Protein AF-A0A9P7GDA4-F1 (afdb_monomer)

Secondary structure (DSSP, 8-state):
---------EEEEEEETT-SSSS-EEEEESSHHHHHHHHHHHHHHHHTT-GGGTT-EEEETTEEEE-TTT--GGGGGT-TTTTGGGBTTEEEEEPPSTT------PPP--PPP-BTT-EEE-B-SS-TT-EEEEETTTTEEEEESS---EEEEEES-TTSPTT-B--TT--EEEEETTEE----TTS------

Mean predicted aligned error: 7.51 Å

Sequence (193 aa):
MSSNSNGGLFYAYAKNILDDVTYRYLITFATRDVADTWYRLVTDSVADGYVRYAAVQRVTPQFYTHNPGVGNIALTITDQKVALDLRGKVFFTLINDRDGRIQSIVPVLNYAEHSNGASFYIRSIPQPDTYWFYDTSRNVVFASRDRRTRFTINIADKNRAAGAVIIGSDDVYLTVNGTNIGVTNQQNFAIYF

Structure (mmCIF, N/CA/C/O backbone):
data_AF-A0A9P7GDA4-F1
#
_entry.id   AF-A0A9P7GDA4-F1
#
loop_
_atom_site.group_PDB
_atom_site.id
_atom_site.type_symbol
_atom_site.label_atom_id
_atom_site.label_alt_id
_atom_site.label_comp_id
_atom_site.label_asym_id
_atom_site.label_entity_id
_atom_site.label_seq_id
_atom_site.pdbx_PDB_ins_code
_atom_site.Cartn_x
_atom_site.Cartn_y
_atom_site.Cartn_z
_atom_site.occupancy
_atom_site.B_iso_or_equiv
_atom_site.auth_seq_id
_atom_site.auth_comp_id
_atom_site.auth_asym_id
_atom_site.auth_atom_id
_atom_site.pdbx_PDB_model_num
ATOM 1 N N . MET A 1 1 ? 6.061 -22.339 9.168 1.00 32.50 1 MET A N 1
ATOM 2 C CA . MET A 1 1 ? 4.587 -22.368 9.263 1.00 32.50 1 MET A CA 1
ATOM 3 C C . MET A 1 1 ? 4.066 -21.278 8.345 1.00 32.50 1 MET A C 1
ATOM 5 O O . MET A 1 1 ? 4.298 -20.117 8.646 1.00 32.50 1 MET A O 1
ATOM 9 N N . SER A 1 2 ? 3.499 -21.625 7.186 1.00 32.47 2 SER A N 1
ATOM 10 C CA . SER A 1 2 ? 2.885 -20.622 6.310 1.00 32.47 2 SER A CA 1
ATOM 11 C C . SER A 1 2 ? 1.560 -20.202 6.930 1.00 32.47 2 SER A C 1
ATOM 13 O O . SER A 1 2 ? 0.666 -21.034 7.093 1.00 32.47 2 SER A O 1
ATOM 15 N N . SER A 1 3 ? 1.433 -18.93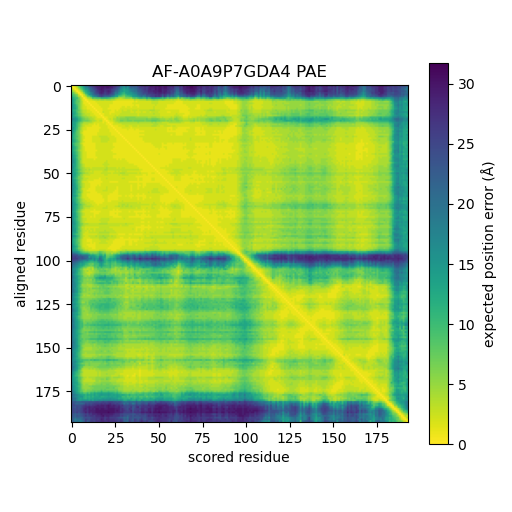3 7.302 1.00 39.44 3 SER A N 1
ATOM 16 C CA . SER A 1 3 ? 0.118 -18.341 7.497 1.00 39.44 3 SER A CA 1
ATOM 17 C C . SER A 1 3 ? -0.641 -18.493 6.178 1.00 39.44 3 SER A C 1
ATOM 19 O O . SER A 1 3 ? -0.194 -18.023 5.134 1.00 39.44 3 SER A O 1
ATOM 21 N N . ASN A 1 4 ? -1.757 -19.219 6.207 1.00 38.97 4 ASN A N 1
ATOM 22 C CA . ASN A 1 4 ? -2.725 -19.181 5.120 1.00 38.97 4 ASN A CA 1
ATOM 23 C C . ASN A 1 4 ? -3.306 -17.766 5.106 1.00 38.97 4 ASN A C 1
ATOM 25 O O . ASN A 1 4 ? -4.218 -17.465 5.874 1.00 38.97 4 ASN A O 1
ATOM 29 N N . SER A 1 5 ? -2.751 -16.882 4.280 1.00 49.41 5 SER A N 1
ATOM 30 C CA . SER A 1 5 ? -3.428 -15.641 3.934 1.00 49.41 5 SER A CA 1
ATOM 31 C C . SER A 1 5 ? -4.641 -16.016 3.087 1.00 49.41 5 SER A C 1
ATOM 33 O O . SER A 1 5 ? -4.522 -16.632 2.030 1.00 49.41 5 SER A O 1
ATOM 35 N N . ASN A 1 6 ? -5.835 -15.666 3.563 1.00 51.12 6 ASN A N 1
ATOM 36 C CA . ASN A 1 6 ? -7.098 -15.783 2.826 1.00 51.12 6 ASN A CA 1
ATOM 37 C C . ASN A 1 6 ? -7.170 -14.765 1.663 1.00 51.12 6 ASN A C 1
ATOM 39 O O . ASN A 1 6 ? -8.187 -14.103 1.460 1.00 51.12 6 ASN A O 1
ATOM 43 N N . GLY A 1 7 ? -6.083 -14.591 0.913 1.00 64.06 7 GLY A N 1
ATOM 44 C CA . GLY A 1 7 ? -5.990 -13.649 -0.191 1.00 64.06 7 GLY A CA 1
ATOM 45 C C . GLY A 1 7 ? -6.137 -14.366 -1.523 1.00 64.06 7 GLY A C 1
ATOM 46 O O . GLY A 1 7 ? -5.289 -15.173 -1.890 1.00 64.06 7 GLY A O 1
ATOM 47 N N . GLY A 1 8 ? -7.202 -14.059 -2.262 1.00 80.12 8 GLY A N 1
ATOM 48 C CA . GLY A 1 8 ? -7.238 -14.327 -3.698 1.00 80.12 8 GLY A CA 1
ATOM 49 C C . GLY A 1 8 ? -6.255 -13.423 -4.452 1.00 80.12 8 GLY A C 1
ATOM 50 O O . GLY A 1 8 ? -5.716 -12.467 -3.886 1.00 80.12 8 GLY A O 1
ATOM 51 N N . LEU A 1 9 ? -6.056 -13.710 -5.742 1.00 90.81 9 LEU A N 1
ATOM 52 C CA . LEU A 1 9 ? -5.233 -12.881 -6.625 1.00 90.81 9 LEU A CA 1
ATOM 53 C C . LEU A 1 9 ? -5.660 -11.412 -6.547 1.00 90.81 9 LEU A C 1
ATOM 55 O O . LEU A 1 9 ? -6.847 -11.090 -6.630 1.00 90.81 9 LEU A O 1
ATOM 59 N N . PHE A 1 10 ? -4.675 -10.526 -6.422 1.00 93.38 10 PHE A N 1
ATOM 60 C CA . PHE A 1 10 ? -4.893 -9.088 -6.426 1.00 93.38 10 PHE A CA 1
ATOM 61 C C . PHE A 1 10 ? -4.306 -8.492 -7.701 1.00 93.38 10 PHE A C 1
ATOM 63 O O . PHE A 1 10 ? -3.135 -8.698 -8.019 1.00 93.38 10 PHE A O 1
ATOM 70 N N . TYR A 1 11 ? -5.131 -7.751 -8.430 1.00 94.94 11 TYR A N 1
ATOM 71 C CA . TYR A 1 11 ? -4.744 -7.116 -9.682 1.00 94.94 11 TYR A CA 1
ATOM 72 C C . TYR A 1 11 ? -4.748 -5.602 -9.531 1.00 94.94 11 TYR A C 1
ATOM 74 O O . TYR A 1 11 ? -5.630 -5.032 -8.882 1.00 94.94 11 TYR A O 1
ATOM 82 N N . ALA A 1 12 ? -3.790 -4.960 -10.188 1.00 95.31 12 ALA A N 1
ATOM 83 C CA . ALA A 1 12 ? -3.705 -3.515 -10.295 1.00 95.31 12 ALA A CA 1
ATOM 84 C C . ALA A 1 12 ? -3.168 -3.106 -11.666 1.00 95.31 12 ALA A C 1
ATOM 86 O O . ALA A 1 12 ? -2.491 -3.889 -12.329 1.00 95.31 12 ALA A O 1
ATOM 87 N N . TYR A 1 13 ? -3.404 -1.862 -12.066 1.00 94.62 13 TYR A N 1
ATOM 88 C CA . TYR A 1 13 ? -2.755 -1.290 -13.242 1.00 94.62 13 TYR A CA 1
ATOM 89 C C . TYR A 1 13 ? -1.628 -0.346 -12.857 1.00 94.62 13 TYR A C 1
ATOM 91 O O . TYR A 1 13 ? -1.708 0.349 -11.846 1.00 94.62 13 TYR A O 1
ATOM 99 N N . ALA A 1 14 ? -0.622 -0.261 -13.720 1.00 95.50 14 ALA A N 1
ATOM 100 C CA . ALA A 1 14 ? 0.329 0.837 -13.734 1.00 95.50 14 ALA A CA 1
ATOM 101 C C . ALA A 1 14 ? 0.351 1.519 -15.098 1.00 95.50 14 ALA A C 1
ATOM 103 O O . ALA A 1 14 ? 0.297 0.860 -16.136 1.00 95.50 14 ALA A O 1
ATOM 104 N N . LYS A 1 15 ? 0.475 2.843 -15.085 1.00 94.19 15 LYS A N 1
ATOM 105 C CA . LYS A 1 15 ? 0.530 3.690 -16.279 1.00 94.19 15 LYS A CA 1
ATOM 106 C C . LYS A 1 15 ? 1.816 4.526 -16.290 1.00 94.19 15 LYS A C 1
ATOM 108 O O . LYS A 1 15 ? 2.267 4.972 -15.232 1.00 94.19 15 LYS A O 1
ATOM 113 N N . ASN A 1 16 ? 2.371 4.770 -17.477 1.00 94.94 16 ASN A N 1
ATOM 114 C CA . ASN A 1 16 ? 3.375 5.813 -17.669 1.00 94.94 16 ASN A CA 1
ATOM 115 C C . ASN A 1 16 ? 2.755 7.191 -17.375 1.00 94.94 16 ASN A C 1
ATOM 117 O O . ASN A 1 16 ? 1.697 7.530 -17.888 1.00 94.94 16 ASN A O 1
ATOM 121 N N . ILE A 1 17 ? 3.393 8.008 -16.545 1.00 95.88 17 ILE A N 1
ATOM 122 C CA . ILE A 1 17 ? 2.888 9.347 -16.222 1.00 95.88 17 ILE A CA 1
ATOM 123 C C . ILE A 1 17 ? 2.946 10.312 -17.416 1.00 95.88 17 ILE A C 1
ATOM 125 O O . ILE A 1 17 ? 2.207 11.291 -17.439 1.00 95.88 17 ILE A O 1
ATOM 129 N N . LEU A 1 18 ? 3.812 10.046 -18.397 1.00 94.81 18 LEU A N 1
ATOM 130 C CA . LEU A 1 18 ? 4.066 10.952 -19.518 1.00 94.81 18 LEU A CA 1
ATOM 131 C C . LEU A 1 18 ? 3.058 10.813 -20.667 1.00 94.81 18 LEU A C 1
ATOM 133 O O . LEU A 1 18 ? 2.912 11.752 -21.445 1.00 94.81 18 LEU A O 1
ATOM 137 N N . ASP A 1 19 ? 2.372 9.673 -20.789 1.00 89.75 19 ASP A N 1
ATOM 138 C CA . ASP A 1 19 ? 1.398 9.422 -21.854 1.00 89.75 19 ASP A CA 1
ATOM 139 C C . ASP A 1 19 ? 0.424 8.276 -21.502 1.00 89.75 19 ASP A C 1
ATOM 141 O O . ASP A 1 19 ? 0.518 7.648 -20.449 1.00 89.75 19 ASP A O 1
ATOM 145 N N . ASP A 1 20 ? -0.539 8.009 -22.388 1.00 83.50 20 ASP A N 1
ATOM 146 C CA . ASP A 1 20 ? -1.574 6.980 -22.196 1.00 83.50 20 ASP A CA 1
ATOM 147 C C . ASP A 1 20 ? -1.348 5.697 -23.015 1.00 83.50 20 ASP A C 1
ATOM 149 O O . ASP A 1 20 ? -2.218 4.821 -23.053 1.00 83.50 20 ASP A O 1
ATOM 153 N N . VAL A 1 21 ? -0.209 5.564 -23.699 1.00 84.38 21 VAL A N 1
ATOM 154 C CA . VAL A 1 21 ? 0.012 4.495 -24.685 1.00 84.38 21 VAL A CA 1
ATOM 155 C C . VAL A 1 21 ? 1.182 3.588 -24.333 1.00 84.38 21 VAL A C 1
ATOM 157 O O . VAL A 1 21 ? 1.032 2.376 -24.471 1.00 84.38 21 VAL A O 1
ATOM 160 N N . THR A 1 22 ? 2.274 4.120 -23.793 1.00 89.19 22 THR A N 1
ATOM 161 C CA . THR A 1 22 ? 3.514 3.383 -23.541 1.00 89.19 22 THR A CA 1
ATOM 162 C C . THR A 1 22 ? 3.614 2.856 -22.108 1.00 89.19 22 THR A C 1
ATOM 164 O O . THR A 1 22 ? 3.021 3.403 -21.178 1.00 89.19 22 THR A O 1
ATOM 167 N N . TYR A 1 23 ? 4.384 1.775 -21.922 1.00 91.62 23 TYR A N 1
ATOM 168 C CA . TYR A 1 23 ? 4.758 1.214 -20.612 1.00 91.62 23 TYR A CA 1
ATOM 169 C C . TYR A 1 23 ? 3.583 1.081 -19.629 1.00 91.62 23 TYR A C 1
ATOM 171 O O . TYR A 1 23 ? 3.672 1.451 -18.460 1.00 91.62 23 TYR A O 1
ATOM 179 N N . ARG A 1 24 ? 2.452 0.553 -20.100 1.00 92.06 24 ARG A N 1
ATOM 180 C CA . ARG A 1 24 ? 1.296 0.240 -19.253 1.00 92.06 24 ARG A CA 1
ATOM 181 C C . ARG A 1 24 ? 1.375 -1.209 -18.817 1.00 92.06 24 ARG A C 1
ATOM 183 O O . ARG A 1 24 ? 1.634 -2.081 -19.640 1.00 92.06 24 ARG A O 1
ATOM 190 N N . TYR A 1 25 ? 1.116 -1.479 -17.547 1.00 93.75 25 TYR A N 1
ATOM 191 C CA . TYR A 1 25 ? 1.195 -2.828 -17.006 1.00 93.75 25 TYR A CA 1
ATOM 192 C C . TYR A 1 25 ? -0.097 -3.227 -16.315 1.00 93.75 25 TYR A C 1
ATOM 194 O O . TYR A 1 25 ? -0.670 -2.445 -15.559 1.00 93.75 25 TYR A O 1
ATOM 202 N N . LEU A 1 26 ? -0.503 -4.477 -16.521 1.00 94.25 26 LEU A N 1
ATOM 203 C CA . LEU A 1 26 ? -1.299 -5.204 -15.544 1.00 94.25 26 LEU A CA 1
ATOM 204 C C . LEU A 1 26 ? -0.316 -5.841 -14.561 1.00 94.25 26 LEU A C 1
ATOM 206 O O . LEU A 1 26 ? 0.541 -6.633 -14.961 1.00 94.25 26 LEU A O 1
ATOM 210 N N . ILE A 1 27 ? -0.435 -5.494 -13.288 1.00 96.75 27 ILE A N 1
ATOM 211 C CA . ILE A 1 27 ? 0.340 -6.093 -12.208 1.00 96.75 27 ILE A CA 1
ATOM 212 C C . ILE A 1 27 ? -0.523 -7.158 -11.545 1.00 96.75 27 ILE A C 1
ATOM 214 O O . ILE A 1 27 ? -1.655 -6.886 -11.140 1.00 96.75 27 ILE A O 1
ATOM 218 N N . THR A 1 28 ? 0.016 -8.369 -11.444 1.00 96.19 28 THR A N 1
ATOM 219 C CA . THR A 1 28 ? -0.635 -9.485 -10.754 1.00 96.19 28 THR A CA 1
ATOM 220 C C . THR A 1 28 ? 0.160 -9.824 -9.506 1.00 96.19 28 THR A C 1
ATOM 222 O O . THR A 1 28 ? 1.345 -10.150 -9.593 1.00 96.19 28 THR A O 1
ATOM 225 N N . PHE A 1 29 ? -0.505 -9.760 -8.358 1.00 96.56 29 PHE A N 1
ATOM 226 C CA . PHE A 1 29 ? 0.042 -10.102 -7.054 1.00 96.56 29 PHE A CA 1
ATOM 227 C C . PHE A 1 29 ? -0.636 -11.366 -6.526 1.00 96.56 29 PHE A C 1
ATOM 229 O O . PHE A 1 29 ? -1.841 -11.558 -6.707 1.00 96.56 29 PHE A O 1
ATOM 236 N N . ALA A 1 30 ? 0.130 -12.211 -5.834 1.00 95.75 30 ALA A N 1
ATOM 237 C CA . ALA A 1 30 ? -0.394 -13.419 -5.201 1.00 95.75 30 ALA A CA 1
ATOM 238 C C . ALA A 1 30 ? -1.519 -13.104 -4.202 1.00 95.75 30 ALA A C 1
ATOM 240 O O . ALA A 1 30 ? -2.497 -13.840 -4.136 1.00 95.75 30 ALA A O 1
ATOM 241 N N . THR A 1 31 ? -1.391 -11.993 -3.471 1.00 93.25 31 THR A N 1
ATOM 242 C CA . THR A 1 31 ? -2.408 -11.452 -2.564 1.00 93.25 31 THR A CA 1
ATOM 243 C C . THR A 1 31 ? -2.312 -9.928 -2.517 1.00 93.25 31 THR A C 1
ATOM 245 O O . THR A 1 31 ? -1.335 -9.334 -2.987 1.00 93.25 31 THR A O 1
ATOM 248 N N . ARG A 1 32 ? -3.300 -9.284 -1.892 1.00 91.56 32 ARG A N 1
ATOM 249 C CA . ARG A 1 32 ? -3.239 -7.855 -1.570 1.00 91.56 32 ARG A CA 1
ATOM 250 C C . ARG A 1 32 ? -2.044 -7.511 -0.670 1.00 91.56 32 ARG A C 1
ATOM 252 O O . ARG A 1 32 ? -1.352 -6.539 -0.952 1.00 91.56 32 ARG A O 1
ATOM 259 N N . ASP A 1 33 ? -1.750 -8.329 0.339 1.00 91.94 33 ASP A N 1
ATOM 260 C CA . ASP A 1 33 ? -0.616 -8.100 1.252 1.00 91.94 33 ASP A CA 1
ATOM 261 C C . ASP A 1 33 ? 0.716 -8.051 0.506 1.00 91.94 33 ASP A C 1
ATOM 263 O O . ASP A 1 33 ? 1.603 -7.271 0.847 1.00 91.94 33 ASP A O 1
ATOM 267 N N . VAL A 1 34 ? 0.858 -8.862 -0.547 1.00 95.75 34 VAL A N 1
ATOM 268 C CA . VAL A 1 34 ? 2.036 -8.822 -1.415 1.00 95.75 34 VAL A CA 1
ATOM 269 C C . VAL A 1 34 ? 2.093 -7.505 -2.193 1.00 95.75 34 VAL A C 1
ATOM 271 O O . VAL A 1 34 ? 3.184 -6.969 -2.364 1.00 95.75 34 VAL A O 1
ATOM 274 N N . ALA A 1 35 ? 0.957 -6.951 -2.626 1.00 95.75 35 ALA A N 1
ATOM 275 C CA . ALA A 1 35 ? 0.910 -5.644 -3.285 1.00 95.75 35 ALA A CA 1
ATOM 276 C C . ALA A 1 35 ? 1.304 -4.497 -2.347 1.00 95.75 35 ALA A C 1
ATOM 278 O O . ALA A 1 35 ? 2.070 -3.614 -2.737 1.00 95.75 35 ALA A O 1
ATOM 279 N N . ASP A 1 36 ? 0.816 -4.529 -1.108 1.00 95.19 36 ASP A N 1
ATOM 280 C CA . ASP A 1 36 ? 1.151 -3.556 -0.067 1.00 95.19 36 ASP A CA 1
ATOM 281 C C . ASP A 1 36 ? 2.624 -3.664 0.350 1.00 95.19 36 ASP A C 1
ATOM 283 O O . ASP A 1 36 ? 3.329 -2.654 0.388 1.00 95.19 36 ASP A O 1
ATOM 287 N N . THR A 1 37 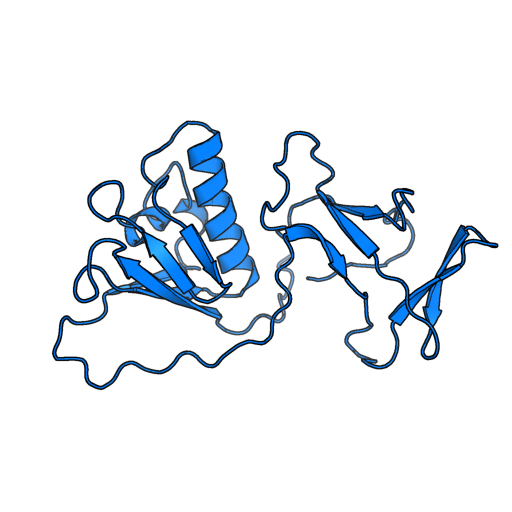? 3.130 -4.889 0.518 1.00 96.12 37 THR A N 1
ATOM 288 C CA . THR A 1 37 ? 4.552 -5.165 0.785 1.00 96.12 37 THR A CA 1
ATOM 289 C C . THR A 1 37 ? 5.445 -4.700 -0.359 1.00 96.12 37 THR A C 1
ATOM 291 O O . THR A 1 37 ? 6.451 -4.037 -0.125 1.00 96.12 37 THR A O 1
ATOM 294 N N . TRP A 1 38 ? 5.080 -5.000 -1.606 1.00 97.81 38 TRP A N 1
ATOM 295 C CA . TRP A 1 38 ? 5.832 -4.558 -2.777 1.00 97.81 38 TRP A CA 1
ATOM 296 C C . TRP A 1 38 ? 5.918 -3.034 -2.846 1.00 97.81 38 TRP A C 1
ATOM 298 O O . TRP A 1 38 ? 7.012 -2.493 -3.002 1.00 97.81 38 TRP A O 1
ATOM 308 N N . TYR A 1 39 ? 4.790 -2.335 -2.692 1.00 97.31 39 TYR A N 1
ATOM 309 C CA . T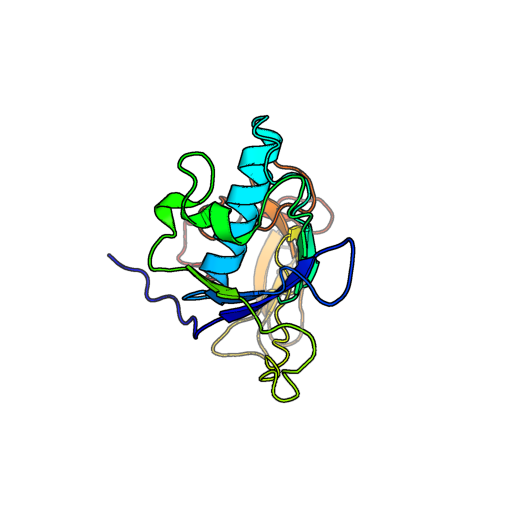YR A 1 39 ? 4.794 -0.876 -2.736 1.00 97.31 39 TYR A CA 1
ATOM 310 C C . TYR A 1 39 ? 5.615 -0.285 -1.588 1.00 97.31 39 TYR A C 1
ATOM 312 O O . TYR A 1 39 ? 6.383 0.650 -1.809 1.00 97.31 39 TYR A O 1
ATOM 320 N N . ARG A 1 40 ? 5.525 -0.880 -0.390 1.00 96.19 40 ARG A N 1
ATOM 321 C CA . ARG A 1 40 ? 6.334 -0.472 0.756 1.00 96.19 40 ARG A CA 1
ATOM 322 C C . ARG A 1 40 ? 7.831 -0.607 0.486 1.00 96.19 40 ARG A C 1
ATOM 324 O O . ARG A 1 40 ? 8.559 0.346 0.733 1.00 96.19 40 ARG A O 1
ATOM 331 N N . LEU A 1 41 ? 8.281 -1.732 -0.070 1.00 97.38 41 LEU A N 1
ATOM 332 C CA . LEU A 1 41 ? 9.687 -1.941 -0.439 1.00 97.38 41 LEU A CA 1
ATOM 333 C C . LEU A 1 41 ? 10.172 -0.924 -1.481 1.00 97.38 41 LEU A C 1
ATOM 335 O O . LEU A 1 41 ? 11.294 -0.428 -1.391 1.00 97.38 41 LEU A O 1
ATOM 339 N N . VAL A 1 42 ? 9.322 -0.570 -2.450 1.00 97.81 42 VAL A N 1
ATOM 340 C CA . VAL A 1 42 ? 9.630 0.492 -3.419 1.00 97.81 42 VAL A CA 1
ATOM 341 C C . VAL A 1 42 ? 9.840 1.826 -2.703 1.00 97.81 42 VAL A C 1
ATOM 343 O O . VAL A 1 42 ? 10.875 2.459 -2.907 1.00 97.81 42 VAL A O 1
ATOM 346 N N . THR A 1 43 ? 8.915 2.242 -1.836 1.00 96.69 43 THR A N 1
ATOM 347 C CA . THR A 1 43 ? 9.028 3.524 -1.124 1.00 96.69 43 THR A CA 1
ATOM 348 C C . THR A 1 43 ? 10.160 3.545 -0.098 1.00 96.69 43 THR A C 1
ATOM 350 O O . THR A 1 43 ? 10.839 4.562 0.019 1.00 96.69 43 THR A O 1
ATOM 353 N N . ASP A 1 44 ? 10.403 2.432 0.596 1.00 95.69 44 ASP A N 1
ATOM 354 C CA . ASP A 1 44 ? 11.497 2.303 1.562 1.00 95.69 44 ASP A CA 1
ATOM 355 C C . ASP A 1 44 ? 12.850 2.390 0.840 1.00 95.69 44 ASP A C 1
ATOM 357 O O . ASP A 1 44 ? 13.708 3.157 1.260 1.00 95.69 44 ASP A O 1
ATOM 361 N N . SER A 1 45 ? 13.006 1.746 -0.328 1.00 97.06 45 SER A N 1
ATOM 362 C CA . SER A 1 45 ? 14.241 1.872 -1.121 1.00 97.06 45 SER A CA 1
ATOM 363 C C . SER A 1 45 ? 14.550 3.325 -1.503 1.00 97.06 45 SER A C 1
ATOM 365 O O . SER A 1 45 ? 15.706 3.745 -1.486 1.00 97.06 45 SER A O 1
ATOM 367 N N . VAL A 1 46 ? 13.519 4.124 -1.802 1.00 96.81 46 VAL A N 1
ATOM 368 C CA . VAL A 1 46 ? 13.665 5.550 -2.117 1.00 96.81 46 VAL A CA 1
ATOM 369 C C . VAL A 1 46 ? 14.033 6.350 -0.870 1.00 96.81 46 VAL A C 1
ATOM 371 O O . VAL A 1 46 ? 14.912 7.207 -0.949 1.00 96.81 46 VAL A O 1
ATOM 374 N N . ALA A 1 47 ? 13.397 6.061 0.269 1.00 94.38 47 ALA A N 1
ATOM 375 C CA . ALA A 1 47 ? 13.719 6.685 1.551 1.00 94.38 47 ALA A CA 1
ATOM 376 C C . ALA A 1 47 ? 15.165 6.389 1.992 1.00 94.38 47 ALA A C 1
ATOM 378 O O . ALA A 1 47 ? 15.838 7.278 2.512 1.00 94.38 47 ALA A O 1
ATOM 379 N N . ASP A 1 48 ? 15.674 5.199 1.670 1.00 95.25 48 ASP A N 1
ATOM 380 C CA . ASP A 1 48 ? 17.062 4.775 1.895 1.00 95.25 48 ASP A CA 1
ATOM 381 C C . ASP A 1 48 ? 18.052 5.348 0.855 1.00 95.25 48 ASP A C 1
ATOM 383 O O . ASP A 1 48 ? 19.234 4.996 0.824 1.00 95.25 48 ASP A O 1
ATOM 387 N N . GLY A 1 49 ? 17.590 6.245 -0.023 1.00 96.56 49 GLY A N 1
ATOM 388 C CA . GLY A 1 49 ? 18.410 6.962 -1.001 1.00 96.56 49 GLY A CA 1
ATOM 389 C C . GLY A 1 49 ? 18.532 6.282 -2.367 1.00 96.56 49 GLY A C 1
ATOM 390 O O . GLY A 1 49 ? 19.157 6.838 -3.275 1.00 96.56 49 GLY A O 1
ATOM 391 N N . TYR A 1 50 ? 17.917 5.115 -2.579 1.00 97.62 50 TYR A N 1
ATOM 392 C CA . TYR A 1 50 ? 17.866 4.464 -3.889 1.00 97.62 50 TYR A CA 1
ATOM 393 C C . TYR A 1 50 ? 16.723 5.021 -4.752 1.00 97.62 50 TYR A C 1
ATOM 395 O O . TYR A 1 50 ? 15.683 4.407 -4.973 1.00 97.62 50 TYR A O 1
ATOM 403 N N . VAL A 1 51 ? 16.939 6.219 -5.299 1.00 96.62 51 VAL A N 1
ATOM 404 C CA . VAL A 1 51 ? 15.908 7.028 -5.980 1.00 96.62 51 VAL A CA 1
ATOM 405 C C . VAL A 1 51 ? 15.467 6.531 -7.366 1.00 96.62 51 VAL A C 1
ATOM 407 O O . VAL A 1 51 ? 14.655 7.186 -8.019 1.00 96.62 51 VAL A O 1
ATOM 410 N N . ARG A 1 52 ? 15.954 5.372 -7.836 1.00 97.25 52 ARG A N 1
ATOM 411 C CA . ARG A 1 52 ? 15.636 4.826 -9.174 1.00 97.25 52 ARG A CA 1
ATOM 412 C C . ARG A 1 52 ? 14.131 4.705 -9.420 1.00 97.25 52 ARG A C 1
ATOM 414 O O . ARG A 1 52 ? 13.674 4.915 -10.536 1.00 97.25 52 ARG A O 1
ATOM 421 N N . TYR A 1 53 ? 13.361 4.383 -8.385 1.00 98.00 53 TYR A N 1
ATOM 422 C CA . TYR A 1 53 ? 11.910 4.209 -8.478 1.00 98.00 53 TYR A CA 1
ATOM 423 C C . TYR A 1 53 ? 11.130 5.327 -7.777 1.00 98.00 53 TYR A C 1
ATOM 425 O O . TYR A 1 53 ? 9.946 5.164 -7.508 1.00 98.00 53 TYR A O 1
ATOM 433 N N . ALA A 1 54 ? 11.751 6.490 -7.536 1.00 97.19 54 ALA A N 1
ATOM 434 C CA . ALA A 1 54 ? 11.107 7.635 -6.880 1.00 97.19 54 ALA A CA 1
ATOM 435 C C . ALA A 1 54 ? 9.887 8.183 -7.642 1.00 97.19 54 ALA A C 1
ATOM 437 O O . ALA A 1 54 ? 9.031 8.841 -7.059 1.00 97.19 54 ALA A O 1
ATOM 438 N N . ALA A 1 55 ? 9.792 7.903 -8.944 1.00 97.56 55 ALA A N 1
ATOM 439 C CA . ALA A 1 55 ? 8.641 8.271 -9.761 1.00 97.56 55 ALA A CA 1
ATOM 440 C C . ALA A 1 55 ? 7.471 7.273 -9.675 1.00 97.56 55 ALA A C 1
ATOM 442 O O . ALA A 1 55 ? 6.439 7.520 -10.293 1.00 97.56 55 ALA A O 1
ATOM 443 N N . VAL A 1 56 ? 7.619 6.145 -8.969 1.00 98.12 56 VAL A N 1
ATOM 444 C CA . VAL A 1 56 ? 6.524 5.194 -8.748 1.00 98.12 56 VAL A CA 1
ATOM 445 C C . VAL A 1 56 ? 5.591 5.756 -7.681 1.00 98.12 56 VAL A C 1
ATOM 447 O O . VAL A 1 56 ? 6.007 5.989 -6.550 1.00 98.12 56 VAL A O 1
ATOM 450 N N . GLN A 1 57 ? 4.321 5.948 -8.029 1.00 96.88 57 GLN A N 1
ATOM 451 C CA . GLN A 1 57 ? 3.303 6.443 -7.106 1.00 96.88 57 GLN A CA 1
ATOM 452 C C . GLN A 1 57 ? 2.092 5.518 -7.102 1.00 96.88 57 GLN A C 1
ATOM 454 O O . GLN A 1 57 ? 1.629 5.066 -8.151 1.00 96.88 57 GLN A O 1
ATOM 459 N N . ARG A 1 58 ? 1.548 5.257 -5.915 1.00 95.44 58 ARG A N 1
ATOM 460 C CA . ARG A 1 58 ? 0.238 4.625 -5.750 1.00 95.44 58 ARG A CA 1
ATOM 461 C C . ARG A 1 58 ? -0.834 5.710 -5.746 1.00 95.44 58 ARG A C 1
ATOM 463 O O . ARG A 1 58 ? -0.834 6.574 -4.878 1.00 95.44 58 ARG A O 1
ATOM 470 N N . VAL A 1 59 ? -1.743 5.654 -6.716 1.00 93.75 59 VAL A N 1
ATOM 471 C CA . VAL A 1 59 ? -2.898 6.563 -6.811 1.00 93.75 59 VAL A CA 1
ATOM 472 C C . VAL A 1 59 ? -4.093 5.975 -6.062 1.00 93.75 59 VAL A C 1
ATOM 474 O O . VAL A 1 59 ? -4.806 6.684 -5.363 1.00 93.75 59 VAL A O 1
ATOM 477 N N . THR A 1 60 ? -4.307 4.666 -6.208 1.00 91.56 60 THR A N 1
ATOM 478 C CA . THR A 1 60 ? -5.263 3.863 -5.430 1.00 91.56 60 THR A CA 1
ATOM 479 C C . THR A 1 60 ? -4.658 2.473 -5.206 1.00 91.56 60 THR A C 1
ATOM 481 O O . THR A 1 60 ? -3.697 2.125 -5.899 1.00 91.56 60 THR A O 1
ATOM 484 N N . PRO A 1 61 ? -5.221 1.613 -4.336 1.00 91.31 61 PRO A N 1
ATOM 485 C CA . PRO A 1 61 ? -4.718 0.247 -4.169 1.00 91.31 61 PRO A CA 1
ATOM 486 C C . PRO A 1 61 ? -4.590 -0.548 -5.484 1.00 91.31 61 PRO A C 1
ATOM 488 O O . PRO A 1 61 ? -3.687 -1.374 -5.616 1.00 91.31 61 PRO A O 1
ATOM 491 N N .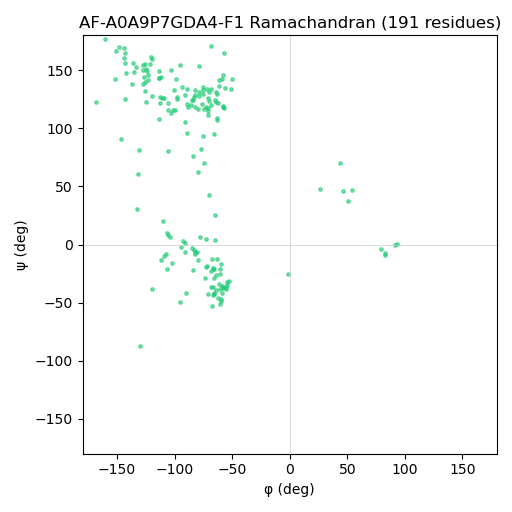 GLN A 1 62 ? -5.456 -0.276 -6.470 1.00 93.75 62 GLN A N 1
ATOM 492 C CA . GLN A 1 62 ? -5.474 -0.951 -7.775 1.00 93.75 62 GLN A CA 1
ATOM 493 C C . GLN A 1 62 ? -4.927 -0.087 -8.931 1.00 93.75 62 GLN A C 1
ATOM 495 O O . GLN A 1 62 ? -5.018 -0.499 -10.089 1.00 93.75 62 GLN A O 1
ATOM 500 N N . PHE A 1 63 ? -4.349 1.091 -8.658 1.00 94.00 63 PHE A N 1
ATOM 501 C CA . PHE A 1 63 ? -3.841 1.989 -9.700 1.00 94.00 63 PHE A CA 1
ATOM 502 C C . PHE A 1 63 ? -2.547 2.700 -9.295 1.00 94.00 63 PHE A C 1
ATOM 504 O O . PHE A 1 63 ? -2.496 3.406 -8.288 1.00 94.00 63 PHE A O 1
ATOM 511 N N . TYR A 1 64 ? -1.522 2.560 -10.131 1.00 96.94 64 TYR A N 1
ATOM 512 C CA . TYR A 1 64 ? -0.191 3.128 -9.947 1.00 96.94 64 TYR A CA 1
ATOM 513 C C . TYR A 1 64 ? 0.223 3.959 -11.163 1.00 96.94 64 TYR A C 1
ATOM 515 O O . TYR A 1 64 ? -0.203 3.718 -12.295 1.00 96.94 64 TYR A O 1
ATOM 523 N N . THR A 1 65 ? 1.128 4.901 -10.948 1.00 97.88 65 THR A N 1
ATOM 524 C CA . THR A 1 65 ? 1.836 5.614 -12.012 1.00 97.88 65 THR A CA 1
ATOM 525 C C . THR A 1 65 ? 3.337 5.421 -11.859 1.00 97.88 65 THR A C 1
ATOM 527 O O . THR A 1 65 ? 3.833 5.109 -10.776 1.00 97.88 65 THR A O 1
ATOM 530 N N . HIS A 1 66 ? 4.072 5.554 -12.959 1.00 98.06 66 HIS A N 1
ATOM 531 C CA . HIS A 1 66 ? 5.532 5.596 -12.938 1.00 98.06 66 HIS A CA 1
ATOM 532 C C . HIS A 1 66 ? 6.086 6.422 -14.099 1.00 98.06 66 HIS A C 1
ATOM 534 O O . HIS A 1 66 ? 5.376 6.703 -15.061 1.00 98.06 66 HIS A O 1
ATOM 540 N N . ASN A 1 67 ? 7.373 6.766 -14.038 1.00 97.50 67 ASN A N 1
ATOM 541 C CA . ASN A 1 67 ? 8.108 7.329 -15.169 1.00 97.50 67 ASN A CA 1
ATOM 542 C C . ASN A 1 67 ? 9.190 6.332 -15.626 1.00 97.50 67 ASN A C 1
ATOM 544 O O . ASN A 1 67 ? 10.193 6.180 -14.922 1.00 97.50 67 ASN A O 1
ATOM 548 N N . PRO A 1 68 ? 9.036 5.666 -16.787 1.00 95.44 68 PRO A N 1
ATOM 549 C CA . PRO A 1 68 ? 9.996 4.670 -17.262 1.00 95.44 68 PRO A CA 1
ATOM 550 C C . PRO A 1 68 ? 11.368 5.273 -17.600 1.00 95.44 68 PRO A C 1
ATOM 552 O O . PRO A 1 68 ? 12.357 4.545 -17.578 1.00 95.44 68 PRO A O 1
ATOM 555 N N . GLY A 1 69 ? 11.447 6.588 -17.849 1.00 95.50 69 GLY A N 1
ATOM 556 C CA . GLY A 1 69 ? 12.709 7.312 -18.030 1.00 95.50 69 GLY A CA 1
ATOM 557 C C . GLY A 1 69 ? 13.502 7.523 -16.735 1.00 95.50 69 GLY A C 1
ATOM 558 O O . GLY A 1 69 ? 14.704 7.752 -16.797 1.00 95.50 69 GLY A O 1
ATOM 559 N N . VAL A 1 70 ? 12.855 7.416 -15.568 1.00 95.38 70 VAL A N 1
ATOM 560 C CA . VAL A 1 70 ? 13.517 7.433 -14.248 1.00 95.38 70 VAL A CA 1
ATOM 561 C C . VAL A 1 70 ? 13.762 6.000 -13.772 1.00 95.38 70 VAL A C 1
ATOM 563 O O . VAL A 1 70 ? 14.879 5.629 -13.415 1.00 95.38 70 VAL A O 1
ATOM 566 N N . GLY A 1 71 ? 12.723 5.169 -13.840 1.00 95.69 71 GLY A N 1
ATOM 567 C CA . GLY A 1 71 ? 12.785 3.757 -13.500 1.00 95.69 71 GLY A CA 1
ATOM 568 C C . GLY A 1 71 ? 11.525 3.032 -13.942 1.00 95.69 71 GLY A C 1
ATOM 569 O O . GLY A 1 71 ? 10.410 3.372 -13.547 1.00 95.69 71 GLY A O 1
ATOM 570 N N . ASN A 1 72 ? 11.701 2.001 -14.765 1.00 96.75 72 ASN A N 1
ATOM 571 C CA . ASN A 1 72 ? 10.598 1.160 -15.206 1.00 96.75 72 ASN A CA 1
ATOM 572 C C . ASN A 1 72 ? 10.093 0.298 -14.038 1.00 96.75 72 ASN A C 1
ATOM 574 O O . ASN A 1 72 ? 10.829 -0.543 -13.519 1.00 96.75 72 ASN A O 1
ATOM 578 N N . ILE A 1 73 ? 8.830 0.494 -13.649 1.00 97.94 73 ILE A N 1
ATOM 579 C CA . ILE A 1 73 ? 8.197 -0.145 -12.486 1.00 97.94 73 ILE A CA 1
ATOM 580 C C . ILE A 1 73 ? 8.290 -1.677 -12.511 1.00 97.94 73 ILE A C 1
ATOM 582 O O . ILE A 1 73 ? 8.447 -2.302 -11.463 1.00 97.94 73 ILE A O 1
ATOM 586 N N . ALA A 1 74 ? 8.272 -2.284 -13.702 1.00 97.31 74 ALA A N 1
ATOM 587 C CA . ALA A 1 74 ? 8.354 -3.732 -13.860 1.00 97.31 74 ALA A CA 1
ATOM 588 C C . ALA A 1 74 ? 9.716 -4.308 -13.433 1.00 97.31 74 ALA A C 1
ATOM 590 O O . ALA A 1 74 ? 9.812 -5.490 -13.110 1.00 97.31 74 ALA A O 1
ATOM 591 N N . LEU A 1 75 ? 10.768 -3.482 -13.388 1.00 97.62 75 LEU A N 1
ATOM 592 C CA . LEU A 1 75 ? 12.109 -3.915 -12.988 1.00 97.62 75 LEU A CA 1
ATOM 593 C C . LEU A 1 75 ? 12.279 -4.028 -11.468 1.00 97.62 75 LEU A C 1
ATOM 595 O O . LEU A 1 75 ? 13.225 -4.679 -11.024 1.00 97.62 75 LEU A O 1
ATOM 599 N N . THR A 1 76 ? 11.353 -3.481 -10.672 1.00 97.88 76 THR A N 1
ATOM 600 C CA . THR A 1 76 ? 11.413 -3.506 -9.195 1.00 97.88 76 THR A CA 1
ATOM 601 C C . THR A 1 76 ? 11.547 -4.921 -8.620 1.00 97.88 76 THR A C 1
ATOM 603 O O . THR A 1 76 ? 12.293 -5.129 -7.668 1.00 97.88 76 THR A O 1
ATOM 606 N N . ILE A 1 77 ? 10.902 -5.917 -9.238 1.00 97.00 77 ILE A N 1
ATOM 607 C CA . ILE A 1 77 ? 10.938 -7.336 -8.818 1.00 97.00 77 ILE A CA 1
ATOM 608 C C . ILE A 1 77 ? 12.192 -8.096 -9.283 1.00 97.00 77 ILE A C 1
ATOM 610 O O . ILE A 1 77 ? 12.411 -9.263 -8.944 1.00 97.00 77 ILE A O 1
ATOM 614 N N . THR A 1 78 ? 13.021 -7.450 -10.100 1.00 96.19 78 THR A N 1
ATOM 615 C CA . THR A 1 78 ? 14.329 -7.970 -10.522 1.00 96.19 78 THR A CA 1
ATOM 616 C C . THR A 1 78 ? 15.494 -7.231 -9.877 1.00 96.19 78 THR A C 1
ATOM 618 O O . THR A 1 78 ? 16.631 -7.677 -10.001 1.00 96.19 78 THR A O 1
ATOM 621 N N . ASP A 1 79 ? 15.211 -6.139 -9.172 1.00 97.38 79 ASP A N 1
ATOM 622 C CA . ASP A 1 79 ? 16.200 -5.271 -8.554 1.00 97.38 79 ASP A CA 1
ATOM 623 C C . ASP A 1 79 ? 16.538 -5.744 -7.133 1.00 97.38 79 ASP A C 1
ATOM 625 O O . ASP A 1 79 ? 15.665 -5.821 -6.265 1.00 97.38 79 ASP A O 1
ATOM 629 N N . GLN A 1 80 ? 17.818 -6.048 -6.897 1.00 95.50 80 GLN A N 1
ATOM 630 C CA . GLN A 1 80 ? 18.334 -6.526 -5.609 1.00 95.50 80 GLN A CA 1
ATOM 631 C C . GLN A 1 80 ? 18.116 -5.534 -4.463 1.00 95.50 80 GLN A C 1
ATOM 633 O O . GLN A 1 80 ? 18.058 -5.955 -3.315 1.00 95.50 80 GLN A O 1
ATOM 638 N N . LYS A 1 81 ? 18.004 -4.234 -4.759 1.00 96.44 81 LYS A N 1
ATOM 639 C CA . LYS A 1 81 ? 17.844 -3.191 -3.737 1.00 96.44 81 LYS A CA 1
ATOM 640 C C . LYS A 1 81 ? 16.385 -2.874 -3.406 1.00 96.44 81 LYS A C 1
ATOM 642 O O . LYS A 1 81 ? 16.144 -1.948 -2.640 1.00 96.44 81 LYS A O 1
ATOM 647 N N . VAL A 1 82 ? 15.426 -3.569 -4.025 1.00 97.31 82 VAL A N 1
ATOM 648 C CA . VAL A 1 82 ? 14.004 -3.205 -3.930 1.00 97.31 82 VAL A CA 1
ATOM 649 C C . VAL A 1 82 ? 13.134 -4.393 -3.552 1.00 97.31 82 VAL A C 1
ATOM 651 O O . VAL A 1 82 ? 12.855 -4.587 -2.378 1.00 97.31 82 VAL A O 1
ATOM 654 N N . ALA A 1 83 ? 12.677 -5.187 -4.522 1.00 96.94 83 ALA A N 1
ATOM 655 C CA . ALA A 1 83 ? 11.643 -6.195 -4.288 1.00 96.94 83 ALA A CA 1
ATOM 656 C C . ALA A 1 83 ? 12.001 -7.561 -4.884 1.00 96.94 83 ALA A C 1
ATOM 658 O O . ALA A 1 83 ? 11.115 -8.325 -5.275 1.00 96.94 83 ALA A O 1
ATOM 659 N N . LEU A 1 84 ? 13.298 -7.881 -4.951 1.00 96.25 84 LEU A N 1
ATOM 660 C CA . LEU A 1 84 ? 13.776 -9.171 -5.449 1.00 96.25 84 LEU A CA 1
ATOM 661 C C . LEU A 1 84 ? 13.149 -10.359 -4.701 1.00 96.25 84 LEU A C 1
ATOM 663 O O . LEU A 1 84 ? 12.778 -11.348 -5.331 1.00 96.25 84 LEU A O 1
ATOM 667 N N . ASP A 1 85 ? 12.958 -10.233 -3.388 1.00 95.44 85 ASP A N 1
ATOM 668 C CA . ASP A 1 85 ? 12.390 -11.284 -2.530 1.00 95.44 85 ASP A CA 1
ATOM 669 C C . ASP A 1 85 ? 10.904 -11.572 -2.812 1.00 95.44 85 ASP A C 1
ATOM 671 O O . ASP A 1 85 ? 10.355 -12.582 -2.366 1.00 95.44 85 ASP A O 1
ATOM 675 N N . LEU A 1 86 ? 10.238 -10.707 -3.584 1.00 96.38 86 LEU A N 1
ATOM 676 C CA . LEU A 1 86 ? 8.862 -10.910 -4.042 1.00 96.38 86 LEU A CA 1
ATOM 677 C C . LEU A 1 86 ? 8.780 -11.594 -5.413 1.00 96.38 86 LEU A C 1
ATOM 679 O O . LEU A 1 86 ? 7.680 -11.810 -5.936 1.00 96.38 86 LEU A O 1
ATOM 683 N N . ARG A 1 87 ? 9.918 -11.982 -6.002 1.00 94.06 87 ARG A N 1
ATOM 684 C CA . ARG A 1 87 ? 9.947 -12.771 -7.236 1.00 94.06 87 ARG A CA 1
ATOM 685 C C . ARG A 1 87 ? 9.151 -14.069 -7.057 1.00 94.06 87 ARG A C 1
ATOM 687 O O . ARG A 1 87 ? 9.264 -14.760 -6.051 1.00 94.06 87 ARG A O 1
ATOM 694 N N . GLY A 1 88 ? 8.315 -14.387 -8.045 1.00 94.69 88 GLY A N 1
ATOM 695 C CA . GLY A 1 88 ? 7.393 -15.529 -7.990 1.00 94.69 88 GLY A CA 1
ATOM 696 C C . GLY A 1 88 ? 6.077 -15.250 -7.251 1.00 94.69 88 GLY A C 1
ATOM 697 O O . GLY A 1 88 ? 5.175 -16.078 -7.311 1.00 94.69 88 GLY A O 1
ATOM 698 N N . LYS A 1 89 ? 5.931 -14.084 -6.605 1.00 96.44 89 LYS A N 1
ATOM 699 C CA . LYS A 1 89 ? 4.674 -13.618 -5.986 1.00 96.44 89 LYS A CA 1
ATOM 700 C C . LYS A 1 89 ? 4.070 -12.405 -6.695 1.00 96.44 89 LYS A C 1
ATOM 702 O O . LYS A 1 89 ? 2.918 -12.066 -6.436 1.00 96.44 89 LYS A O 1
ATOM 707 N N . VAL A 1 90 ? 4.842 -11.759 -7.569 1.00 97.06 90 VAL A N 1
ATOM 708 C CA . VAL A 1 90 ? 4.434 -10.612 -8.386 1.00 97.06 90 VAL A CA 1
ATOM 709 C C . VAL A 1 90 ? 4.963 -10.790 -9.800 1.00 97.06 90 VAL A C 1
ATOM 711 O O . VAL A 1 90 ? 6.117 -11.185 -9.984 1.00 97.06 90 VAL A O 1
ATOM 714 N N . PHE A 1 91 ? 4.147 -10.467 -10.798 1.00 95.94 91 PHE A N 1
ATOM 715 C CA . PHE A 1 91 ? 4.617 -10.298 -12.169 1.00 95.94 91 PHE A CA 1
ATOM 716 C C . PHE A 1 91 ? 3.883 -9.160 -12.878 1.00 95.94 91 PHE A C 1
ATOM 718 O O . PHE A 1 91 ? 2.763 -8.783 -12.522 1.00 95.94 91 PHE A O 1
ATOM 725 N N . PHE A 1 92 ? 4.543 -8.618 -13.899 1.00 96.44 92 PHE A N 1
ATOM 726 C CA . PHE A 1 92 ? 4.057 -7.510 -14.709 1.00 96.44 92 PHE A CA 1
ATOM 727 C C . PH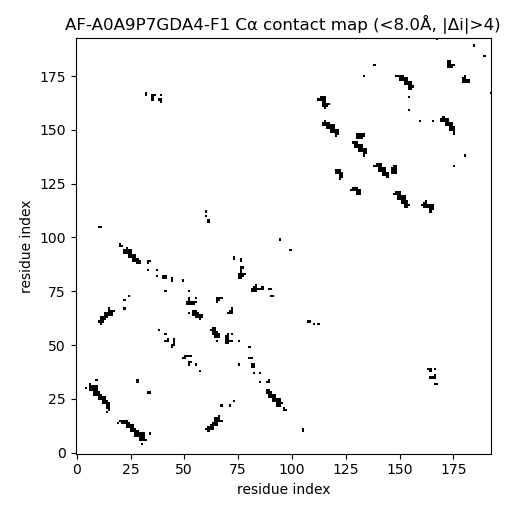E A 1 92 ? 3.774 -8.018 -16.117 1.00 96.44 92 PHE A C 1
ATOM 729 O O . PHE A 1 92 ? 4.642 -8.612 -16.753 1.00 96.44 92 PHE A O 1
ATOM 736 N N . THR A 1 93 ? 2.569 -7.763 -16.610 1.00 94.19 93 THR A N 1
ATOM 737 C CA . THR A 1 93 ? 2.209 -7.996 -18.009 1.00 94.19 93 THR A CA 1
ATOM 738 C C . THR A 1 93 ? 2.191 -6.653 -18.715 1.00 94.19 93 THR A C 1
ATOM 740 O O . THR A 1 93 ? 1.360 -5.807 -18.382 1.00 94.19 93 THR A O 1
ATOM 743 N N . LEU A 1 94 ? 3.116 -6.439 -19.655 1.00 92.19 94 LEU A N 1
ATOM 744 C CA . LEU A 1 94 ? 3.094 -5.255 -20.512 1.00 92.19 94 LEU A CA 1
ATOM 745 C C . LEU A 1 94 ? 1.831 -5.311 -21.375 1.00 92.19 94 LEU A C 1
ATOM 747 O O . LEU A 1 94 ? 1.591 -6.290 -22.080 1.00 92.19 94 LEU A O 1
ATOM 751 N N . ILE A 1 95 ? 1.004 -4.280 -21.276 1.00 89.06 95 ILE A N 1
ATOM 752 C CA . ILE A 1 95 ? -0.232 -4.173 -22.037 1.00 89.06 95 ILE A CA 1
ATOM 753 C C . ILE A 1 95 ? 0.111 -3.639 -23.425 1.00 89.06 95 ILE A C 1
ATOM 755 O O . ILE A 1 95 ? 0.830 -2.649 -23.539 1.00 89.06 95 ILE A O 1
ATOM 759 N N . ASN A 1 96 ? -0.440 -4.277 -24.461 1.00 81.19 96 ASN A N 1
ATOM 760 C CA . ASN A 1 96 ? -0.259 -3.864 -25.852 1.00 81.19 96 ASN A CA 1
ATOM 761 C C . ASN A 1 96 ? -0.547 -2.371 -26.045 1.00 81.19 96 ASN A C 1
ATOM 763 O O . ASN A 1 96 ? -1.519 -1.833 -25.492 1.00 81.19 96 ASN A O 1
ATOM 767 N N . ASP A 1 97 ? 0.250 -1.737 -26.902 1.00 75.19 97 ASP A N 1
ATOM 768 C CA . ASP A 1 97 ? -0.012 -0.398 -27.424 1.00 75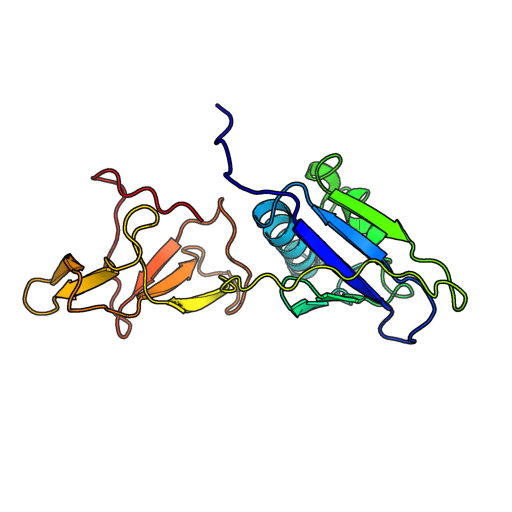.19 97 ASP A CA 1
ATOM 769 C C . ASP A 1 97 ? -1.386 -0.336 -28.123 1.00 75.19 97 ASP A C 1
ATOM 771 O O . ASP A 1 97 ? -2.000 -1.373 -28.364 1.00 75.19 97 ASP A O 1
ATOM 775 N N . ARG A 1 98 ? -1.865 0.897 -28.365 1.00 59.53 98 ARG A N 1
ATOM 776 C CA . ARG A 1 98 ? -3.120 1.424 -28.977 1.00 59.53 98 ARG A CA 1
ATOM 777 C C . ARG A 1 98 ? -4.222 0.481 -29.536 1.00 59.53 98 ARG A C 1
ATOM 779 O O . ARG A 1 98 ? -5.380 0.887 -29.531 1.00 59.53 98 ARG A O 1
ATOM 786 N N . ASP A 1 99 ? -3.933 -0.743 -29.959 1.00 60.56 99 ASP A N 1
ATOM 787 C CA . ASP A 1 99 ? -4.853 -1.702 -30.590 1.00 60.56 99 ASP A CA 1
ATOM 788 C C . ASP A 1 99 ? -5.502 -2.716 -29.624 1.00 60.56 99 ASP A C 1
ATOM 790 O O . ASP A 1 99 ? -6.362 -3.509 -30.016 1.00 60.56 99 ASP A O 1
ATOM 794 N N . GLY A 1 100 ? -5.165 -2.676 -28.332 1.00 55.91 100 GLY A N 1
ATOM 795 C CA . GLY A 1 100 ? -5.778 -3.518 -27.301 1.00 55.91 100 GLY A CA 1
ATOM 796 C C . GLY A 1 100 ? -7.199 -3.089 -26.917 1.00 55.91 100 GLY A C 1
ATOM 797 O O . GLY A 1 100 ? -7.415 -2.643 -25.795 1.00 55.91 100 GLY A O 1
ATOM 798 N N . ARG A 1 101 ? -8.193 -3.266 -27.799 1.00 53.94 101 ARG A N 1
ATOM 799 C CA . ARG A 1 101 ? -9.632 -3.040 -27.498 1.00 53.94 101 ARG A CA 1
ATOM 800 C C . ARG A 1 101 ? -10.215 -3.991 -26.436 1.00 53.94 101 ARG A C 1
ATOM 802 O O . ARG A 1 101 ? -11.411 -3.958 -26.170 1.00 53.94 101 ARG A O 1
ATOM 809 N N . ILE A 1 102 ? -9.383 -4.847 -25.849 1.00 63.25 102 ILE A N 1
ATOM 810 C CA . ILE A 1 102 ? -9.766 -5.927 -24.941 1.00 63.25 102 ILE A CA 1
ATOM 811 C C . ILE A 1 102 ? -8.862 -5.864 -23.703 1.00 63.25 102 ILE A C 1
ATOM 813 O O . ILE A 1 102 ? -8.077 -6.768 -23.432 1.00 63.25 102 ILE A O 1
ATOM 817 N N . GLN A 1 103 ? -8.907 -4.753 -22.967 1.00 66.69 103 GLN A N 1
ATOM 818 C CA . GLN A 1 103 ? -8.324 -4.737 -21.628 1.00 66.69 103 GLN A CA 1
ATOM 819 C C . GLN A 1 103 ? -9.321 -5.391 -20.678 1.00 66.69 103 GLN A C 1
ATOM 821 O O . GLN A 1 103 ? -10.438 -4.904 -20.513 1.00 66.69 103 GLN A O 1
ATOM 826 N N . SER A 1 104 ? -8.925 -6.518 -20.083 1.00 66.62 104 SER A N 1
ATOM 827 C CA . SER A 1 104 ? -9.704 -7.139 -19.011 1.00 66.62 104 SER A CA 1
ATOM 828 C C . SER A 1 104 ? -9.848 -6.120 -17.895 1.00 66.62 104 SER A C 1
ATOM 830 O O . SER A 1 104 ? -8.823 -5.670 -17.388 1.00 66.62 104 SER A O 1
ATOM 832 N N . ILE A 1 105 ? -11.081 -5.732 -17.566 1.00 76.62 105 ILE A N 1
ATOM 833 C CA . ILE A 1 105 ? -11.375 -4.775 -16.501 1.00 76.62 105 ILE A CA 1
ATOM 834 C C . ILE A 1 105 ? -11.082 -5.470 -15.177 1.00 76.62 105 ILE A C 1
ATOM 836 O O . ILE A 1 105 ? -11.752 -6.438 -14.814 1.00 76.62 105 ILE A O 1
ATOM 840 N N . VAL A 1 106 ? -10.084 -4.972 -14.452 1.00 81.94 106 VAL A N 1
ATOM 841 C CA . VAL A 1 106 ? -9.862 -5.392 -13.071 1.00 81.94 106 VAL A CA 1
ATOM 842 C C . VAL A 1 106 ? -11.102 -5.001 -12.258 1.00 81.94 106 VAL A C 1
ATOM 844 O O . VAL A 1 106 ? -11.457 -3.819 -12.243 1.00 81.94 106 VAL A O 1
ATOM 847 N N . PRO A 1 107 ? -11.789 -5.955 -11.602 1.00 84.81 107 PRO A N 1
ATOM 848 C CA . PRO A 1 107 ? -12.949 -5.626 -10.790 1.00 84.81 107 PRO A CA 1
ATOM 849 C C . PRO A 1 107 ? -12.530 -4.698 -9.650 1.00 84.81 107 PRO A C 1
ATOM 851 O O . PRO A 1 107 ? -11.463 -4.870 -9.053 1.00 84.81 107 PRO A O 1
ATOM 854 N N . VAL A 1 108 ? -13.388 -3.726 -9.345 1.00 83.81 108 VAL A N 1
ATOM 855 C CA . VAL A 1 108 ? -13.181 -2.822 -8.213 1.00 83.81 108 VAL A CA 1
ATOM 856 C C . VAL A 1 108 ? -13.246 -3.632 -6.928 1.00 83.81 108 VAL A C 1
ATOM 858 O O . VAL A 1 108 ? -14.243 -4.302 -6.650 1.00 83.81 108 VAL A O 1
ATOM 861 N N . LEU A 1 109 ? -12.189 -3.546 -6.130 1.00 82.00 109 LEU A N 1
ATOM 862 C CA . LEU A 1 109 ? -12.133 -4.156 -4.814 1.00 82.00 109 LEU A CA 1
ATOM 863 C C . LEU A 1 109 ? -12.265 -3.054 -3.759 1.00 82.00 109 LEU A C 1
ATOM 865 O O . LEU A 1 109 ? -11.409 -2.181 -3.637 1.00 82.00 109 LEU A O 1
ATOM 869 N N . ASN A 1 110 ? -13.356 -3.098 -2.987 1.00 76.56 110 ASN A N 1
ATOM 870 C CA . ASN A 1 110 ? -13.667 -2.121 -1.935 1.00 76.56 110 ASN A CA 1
ATOM 871 C C . ASN A 1 110 ? -12.870 -2.404 -0.657 1.00 76.56 110 ASN A C 1
ATOM 873 O O . ASN A 1 110 ? -13.418 -2.724 0.399 1.00 76.56 110 ASN A O 1
ATOM 877 N N . TYR A 1 111 ? -11.555 -2.318 -0.777 1.00 75.31 111 TYR A N 1
ATOM 878 C CA . TYR A 1 111 ? -10.633 -2.485 0.325 1.00 75.31 111 TYR A CA 1
ATOM 879 C C . TYR A 1 111 ? -10.364 -1.153 1.023 1.00 75.31 111 TYR A C 1
ATOM 881 O O . TYR A 1 111 ? -10.085 -0.146 0.376 1.00 75.31 111 TYR A O 1
ATOM 889 N N . ALA A 1 112 ? -10.404 -1.156 2.355 1.00 78.81 112 ALA A N 1
ATOM 890 C CA . ALA A 1 112 ? -9.915 -0.027 3.137 1.00 78.81 112 ALA A CA 1
ATOM 891 C C . ALA A 1 112 ? -8.387 0.023 3.029 1.00 78.81 112 ALA A C 1
ATOM 893 O O . ALA A 1 112 ? -7.726 -0.964 3.344 1.00 78.81 112 ALA A O 1
ATOM 894 N N . GLU A 1 113 ? -7.819 1.138 2.579 1.00 79.06 113 GLU A N 1
ATOM 895 C CA . GLU A 1 113 ? -6.367 1.316 2.553 1.00 79.06 113 GLU A CA 1
ATOM 896 C C . GLU A 1 113 ? -5.843 1.523 3.974 1.00 79.06 113 GLU A C 1
ATOM 898 O O . GLU A 1 113 ? -6.230 2.474 4.649 1.00 79.06 113 GLU A O 1
ATOM 903 N N . HIS A 1 114 ? -4.985 0.616 4.439 1.00 83.94 114 HIS A N 1
ATOM 904 C CA . HIS A 1 114 ? -4.403 0.676 5.775 1.00 83.94 114 HIS A CA 1
ATOM 905 C C . HIS A 1 114 ? -3.112 1.490 5.712 1.00 83.94 114 HIS A C 1
ATOM 907 O O . HIS A 1 114 ? -2.055 0.978 5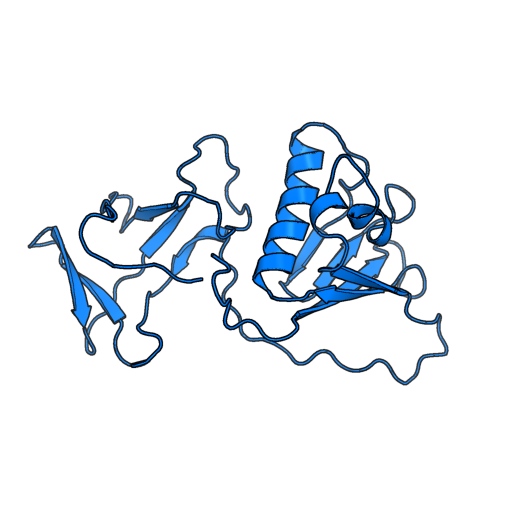.352 1.00 83.94 114 HIS A O 1
ATOM 913 N N . SER A 1 115 ? -3.202 2.777 6.028 1.00 89.88 115 SER A N 1
ATOM 914 C CA . SER A 1 115 ? -2.050 3.673 6.077 1.00 89.88 115 SER A CA 1
ATOM 915 C C . SER A 1 115 ? -1.776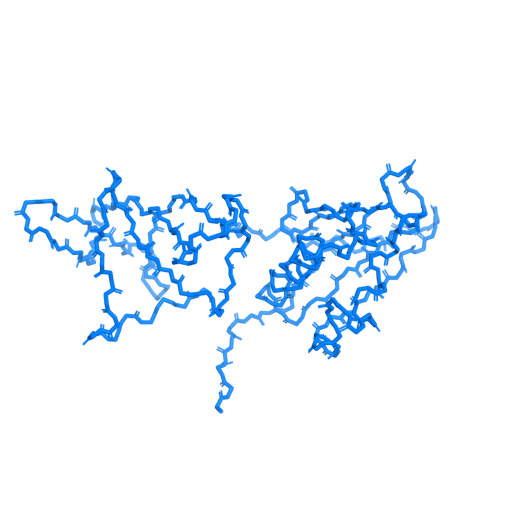 4.145 7.502 1.00 89.88 115 SER A C 1
ATOM 917 O O . SER A 1 115 ? -2.679 4.260 8.332 1.00 89.88 115 SER A O 1
ATOM 919 N N . ASN A 1 116 ? -0.501 4.392 7.795 1.00 86.88 116 ASN A N 1
ATOM 920 C CA . ASN A 1 116 ? -0.038 4.858 9.094 1.00 86.88 116 ASN A CA 1
ATOM 921 C C . ASN A 1 116 ? -0.738 6.174 9.474 1.00 86.88 116 ASN A C 1
ATOM 923 O O . ASN A 1 116 ? -0.589 7.177 8.770 1.00 86.88 116 ASN A O 1
ATOM 927 N N . GLY A 1 117 ? -1.499 6.161 10.570 1.00 87.81 117 GLY A N 1
ATOM 928 C CA . GLY A 1 117 ? -2.291 7.295 11.050 1.00 87.81 117 GLY A CA 1
ATOM 929 C C . GLY A 1 117 ? -3.745 7.327 10.562 1.00 87.81 117 GLY A C 1
ATOM 930 O O . GLY A 1 117 ? -4.487 8.238 10.932 1.00 87.81 117 GLY A O 1
ATOM 931 N N . ALA A 1 118 ? -4.191 6.351 9.766 1.00 89.50 118 ALA A N 1
ATOM 932 C CA . ALA A 1 118 ? -5.589 6.251 9.354 1.00 89.50 118 ALA A CA 1
ATOM 933 C C . ALA A 1 118 ? -6.480 5.649 10.457 1.00 89.50 118 ALA A C 1
ATOM 935 O O . ALA A 1 118 ? -6.025 4.901 11.325 1.00 89.50 118 ALA A O 1
ATOM 936 N N . SER A 1 119 ? -7.772 5.999 10.426 1.00 91.38 119 SER A N 1
ATOM 937 C CA . SER A 1 119 ? -8.738 5.674 11.480 1.00 91.38 119 SER A CA 1
ATOM 938 C C . SER A 1 119 ? -9.894 4.817 10.966 1.00 91.38 119 SER A C 1
ATOM 940 O O . SER A 1 119 ? -10.561 5.186 9.998 1.00 91.38 119 SER A O 1
ATOM 942 N N . PHE A 1 120 ? -10.163 3.692 11.635 1.00 91.44 120 PHE A N 1
ATOM 943 C CA . PHE A 1 120 ? -11.111 2.674 11.172 1.00 91.44 120 PHE A CA 1
ATOM 944 C C . PHE A 1 120 ? -12.025 2.167 12.283 1.00 91.44 120 PHE A C 1
ATOM 946 O O . PHE A 1 120 ? -11.677 2.181 13.462 1.00 91.44 120 PHE A O 1
ATOM 953 N N . TYR A 1 121 ? -13.188 1.648 11.891 1.00 92.75 121 TYR A N 1
ATOM 954 C CA . TYR A 1 121 ? -13.937 0.729 12.743 1.00 92.75 121 TYR A CA 1
ATOM 955 C C . TYR A 1 121 ? -13.372 -0.678 12.567 1.00 92.75 121 TYR A C 1
ATOM 957 O O . TYR A 1 121 ? -13.299 -1.175 11.443 1.00 92.75 121 TYR A O 1
ATOM 965 N N . ILE A 1 122 ? -13.013 -1.326 13.671 1.00 90.56 122 ILE A N 1
ATOM 966 C CA . ILE A 1 122 ? -12.557 -2.719 13.672 1.00 90.56 122 ILE A CA 1
ATOM 967 C C . ILE A 1 122 ? -13.782 -3.609 13.881 1.00 90.56 122 ILE A C 1
ATOM 969 O O . ILE A 1 122 ? -14.572 -3.364 14.795 1.00 90.56 122 ILE A O 1
ATOM 973 N N . ARG A 1 123 ? -13.967 -4.610 13.015 1.00 90.25 123 ARG A N 1
ATOM 974 C CA . ARG A 1 123 ? -15.122 -5.520 13.029 1.00 90.25 123 ARG A CA 1
ATOM 975 C C . ARG A 1 123 ? -14.692 -6.977 13.032 1.00 90.25 123 ARG A C 1
ATOM 977 O O . ARG A 1 123 ? -13.636 -7.312 12.503 1.00 90.25 123 ARG A O 1
ATOM 984 N N . SER A 1 124 ? -15.550 -7.839 13.557 1.00 87.06 124 SER A N 1
ATOM 985 C CA . SER A 1 124 ? -15.405 -9.285 13.426 1.00 87.06 124 SER A CA 1
ATOM 986 C C . SER A 1 124 ? -15.631 -9.717 11.973 1.00 87.06 124 SER A C 1
ATOM 988 O O . SER A 1 124 ? -16.586 -9.290 11.323 1.00 87.06 124 SER A O 1
ATOM 990 N N . ILE A 1 125 ? -14.749 -10.578 11.459 1.00 83.19 125 ILE A N 1
ATOM 991 C CA . ILE A 1 125 ? -14.897 -11.202 10.137 1.00 83.19 125 ILE A CA 1
ATOM 992 C C . ILE A 1 125 ? -16.090 -12.176 10.114 1.00 83.19 125 ILE A C 1
ATOM 994 O O . ILE A 1 125 ? -16.951 -12.012 9.249 1.00 83.19 125 ILE A O 1
ATOM 998 N N . PRO A 1 126 ? -16.210 -13.156 11.039 1.00 87.56 126 PRO A N 1
ATOM 999 C CA . PRO A 1 126 ? -17.331 -14.099 11.016 1.00 87.56 126 PRO A CA 1
ATOM 1000 C C . PRO A 1 126 ? -18.669 -13.475 11.437 1.00 87.56 126 PRO A C 1
ATOM 1002 O O . PRO A 1 126 ? -19.717 -14.045 11.147 1.00 87.56 126 PRO A O 1
ATOM 1005 N N . GLN A 1 127 ? -18.657 -12.326 12.124 1.00 91.19 127 GLN A N 1
ATOM 1006 C CA . GLN A 1 127 ? -19.865 -11.611 12.558 1.00 91.19 127 GLN A CA 1
ATOM 1007 C C . GLN A 1 127 ? -19.772 -10.123 12.181 1.00 91.19 127 GLN A C 1
ATOM 1009 O O . GLN A 1 127 ? -19.406 -9.298 13.019 1.00 91.19 127 GLN A O 1
ATOM 1014 N N . PRO A 1 128 ? -20.082 -9.759 10.920 1.00 89.81 128 PRO A N 1
ATOM 1015 C CA . PRO A 1 128 ? -19.886 -8.406 10.391 1.00 89.81 128 PRO A CA 1
ATOM 1016 C C . PRO A 1 128 ? -20.639 -7.275 11.104 1.00 89.81 128 PRO A C 1
ATOM 1018 O O . PRO A 1 128 ? -20.304 -6.111 10.891 1.00 89.81 128 PRO A O 1
ATOM 1021 N N . ASP A 1 129 ? -21.656 -7.607 11.900 1.00 94.06 129 ASP A N 1
ATOM 1022 C CA . ASP A 1 129 ? -22.447 -6.690 12.728 1.00 94.06 129 ASP A CA 1
ATOM 1023 C C . ASP A 1 129 ? -21.777 -6.363 14.074 1.00 94.06 129 ASP A C 1
ATOM 1025 O O . ASP A 1 129 ? -22.241 -5.491 14.804 1.00 94.06 129 ASP A O 1
ATOM 1029 N N . THR A 1 130 ? -20.686 -7.052 14.409 1.00 93.62 130 THR A N 1
ATOM 1030 C CA . THR A 1 130 ? -19.998 -6.943 15.692 1.00 93.62 130 THR A CA 1
ATOM 1031 C C . THR A 1 130 ? -18.691 -6.166 15.533 1.00 93.62 130 THR A C 1
ATOM 1033 O O . THR A 1 130 ? -17.800 -6.558 14.776 1.00 93.62 130 THR A O 1
ATOM 1036 N N . TYR A 1 131 ? -18.558 -5.071 16.278 1.00 95.00 131 TYR A N 1
ATOM 1037 C CA . TYR A 1 131 ? -17.451 -4.119 16.216 1.00 95.00 131 TYR A CA 1
ATOM 1038 C C . TYR A 1 131 ? -16.712 -4.007 17.544 1.00 95.00 131 TYR A C 1
ATOM 1040 O O . TYR A 1 131 ? -17.248 -4.320 18.605 1.00 95.00 131 TYR A O 1
ATOM 1048 N N . TRP A 1 132 ? -15.477 -3.518 17.496 1.00 94.44 132 TRP A N 1
ATOM 1049 C CA . TRP A 1 132 ? -14.774 -3.087 18.696 1.00 94.44 132 TRP A CA 1
ATOM 1050 C C . TRP A 1 132 ? -15.328 -1.745 19.175 1.00 94.44 132 TRP A C 1
ATOM 1052 O O . TRP A 1 132 ? -15.481 -0.785 18.410 1.00 94.44 132 TRP A O 1
ATOM 1062 N N . PHE A 1 133 ? -15.592 -1.676 20.472 1.00 93.62 133 PHE A N 1
ATOM 1063 C CA . PHE A 1 133 ? -15.965 -0.467 21.182 1.00 93.62 133 PHE A CA 1
ATOM 1064 C C . PHE A 1 133 ? -15.019 -0.272 22.364 1.00 93.62 133 PHE A C 1
ATOM 1066 O O . PHE A 1 133 ? -14.757 -1.200 23.126 1.00 93.62 133 PHE A O 1
ATOM 1073 N N . TYR A 1 134 ? -14.500 0.944 22.491 1.00 93.00 134 TYR A N 1
ATOM 1074 C CA . TYR A 1 134 ? -13.664 1.362 23.607 1.00 93.00 134 TYR A CA 1
ATOM 1075 C C . TYR A 1 134 ? -14.513 2.143 24.610 1.00 93.00 134 TYR A C 1
ATOM 1077 O O . TYR A 1 134 ? -15.028 3.217 24.291 1.00 93.00 134 TYR A O 1
ATOM 1085 N N . ASP A 1 135 ? -14.650 1.591 25.812 1.00 89.25 135 ASP A N 1
ATOM 1086 C CA . ASP A 1 135 ? -15.335 2.223 26.934 1.00 89.25 135 ASP A CA 1
ATOM 1087 C C . ASP A 1 135 ? -14.334 3.034 27.755 1.00 89.25 135 ASP A C 1
ATOM 1089 O O . ASP A 1 135 ? -13.535 2.487 28.518 1.00 89.25 135 ASP A O 1
ATOM 1093 N N . THR A 1 136 ? -14.402 4.355 27.605 1.00 88.31 136 THR A N 1
ATOM 1094 C CA . THR A 1 136 ? -13.521 5.307 28.291 1.00 88.31 136 THR A CA 1
ATOM 1095 C C . THR A 1 136 ? -13.691 5.295 29.808 1.00 88.31 136 THR A C 1
ATOM 1097 O O . THR A 1 136 ? -12.739 5.610 30.514 1.00 88.31 136 THR A O 1
ATOM 1100 N N . SER A 1 137 ? -14.866 4.917 30.327 1.00 87.94 137 SER A N 1
ATOM 1101 C CA . SER A 1 137 ? -15.120 4.881 31.775 1.00 87.94 137 SER A CA 1
ATOM 1102 C C . SER A 1 137 ? -14.412 3.714 32.462 1.00 87.94 137 SER A C 1
ATOM 1104 O O . SER A 1 137 ? -14.061 3.796 33.636 1.00 87.94 137 SER A O 1
ATOM 1106 N N . ARG A 1 138 ? -14.195 2.629 31.715 1.00 85.06 138 ARG A N 1
ATOM 1107 C CA . ARG A 1 138 ? -13.581 1.388 32.201 1.00 85.06 138 ARG A CA 1
ATOM 1108 C C . ARG A 1 138 ? -12.176 1.168 31.654 1.00 85.06 138 ARG A C 1
ATOM 1110 O O . ARG A 1 138 ? -11.494 0.269 32.128 1.00 85.06 138 ARG A O 1
ATOM 1117 N N . ASN A 1 139 ? -11.760 1.971 30.674 1.00 84.62 139 ASN A N 1
ATOM 1118 C CA . ASN A 1 139 ? -10.500 1.831 29.953 1.00 84.62 139 ASN A CA 1
ATOM 1119 C C . ASN A 1 139 ? -10.323 0.421 29.350 1.00 84.62 139 ASN A C 1
ATOM 1121 O O . ASN A 1 139 ? -9.282 -0.212 29.504 1.00 84.62 139 ASN A O 1
ATOM 1125 N N . VAL A 1 140 ? -11.367 -0.097 28.691 1.00 86.31 140 VAL A N 1
ATOM 1126 C CA . VAL A 1 140 ? -11.365 -1.440 28.081 1.00 86.31 140 VAL A CA 1
ATOM 1127 C C . VAL A 1 140 ? -11.962 -1.424 26.680 1.00 86.31 140 VAL A C 1
ATOM 1129 O O . VAL A 1 140 ? -12.881 -0.657 26.385 1.00 86.31 140 VAL A O 1
ATOM 1132 N N . VAL A 1 141 ? -11.458 -2.312 25.824 1.00 89.62 141 VAL A N 1
ATOM 1133 C CA . VAL A 1 141 ? -12.031 -2.603 24.506 1.00 89.62 141 VAL A CA 1
ATOM 1134 C C . VAL A 1 141 ? -12.836 -3.896 24.592 1.00 89.62 141 VAL A C 1
ATOM 1136 O O . VAL A 1 141 ? -12.351 -4.893 25.122 1.00 89.62 141 VAL A O 1
ATOM 1139 N N . PHE A 1 142 ? -14.056 -3.900 24.061 1.00 89.19 142 PHE A N 1
ATOM 1140 C CA . PHE A 1 142 ? -14.872 -5.108 23.943 1.00 89.19 142 PHE A CA 1
ATOM 1141 C C . PHE A 1 142 ? -15.681 -5.132 22.643 1.00 89.19 142 PHE A C 1
ATOM 1143 O O . PHE A 1 142 ? -15.828 -4.122 21.954 1.00 89.19 142 PHE A O 1
ATOM 1150 N N . ALA A 1 143 ? -16.203 -6.310 22.306 1.00 92.62 143 ALA A N 1
ATOM 1151 C CA . ALA A 1 143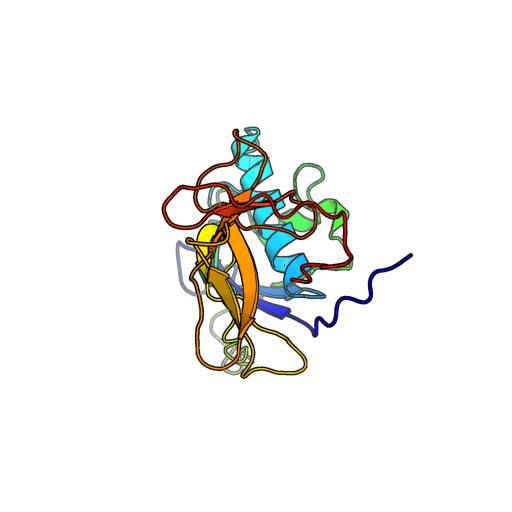 ? -17.063 -6.517 21.148 1.00 92.62 143 ALA A CA 1
ATOM 1152 C C . ALA A 1 143 ? -18.506 -6.052 21.429 1.00 92.62 143 ALA A C 1
ATOM 1154 O O . ALA A 1 143 ? -19.095 -6.422 22.443 1.00 92.62 143 ALA A O 1
ATOM 1155 N N . SER A 1 144 ? -19.091 -5.268 20.527 1.00 92.50 144 SER A N 1
ATOM 1156 C CA . SER A 1 144 ? -20.440 -4.701 20.640 1.00 92.50 144 SER A CA 1
ATOM 1157 C C . SER A 1 144 ? -21.133 -4.691 19.274 1.00 92.50 144 SER A C 1
ATOM 1159 O O . SER A 1 144 ? -20.479 -4.565 18.241 1.00 92.50 144 SER A O 1
ATOM 1161 N N . ARG A 1 145 ? -22.461 -4.854 19.258 1.00 95.31 145 ARG A N 1
ATOM 1162 C CA . ARG A 1 145 ? -23.293 -4.787 18.035 1.00 95.31 145 ARG A CA 1
ATOM 1163 C C . ARG A 1 145 ? -24.037 -3.460 17.882 1.00 95.31 145 ARG A C 1
ATOM 1165 O O . ARG A 1 145 ? -24.532 -3.127 16.814 1.00 95.31 145 ARG A O 1
ATOM 1172 N N . ASP A 1 146 ? -24.117 -2.710 18.969 1.00 96.38 146 ASP A N 1
ATOM 1173 C CA . ASP A 1 146 ? -24.861 -1.465 19.134 1.00 96.38 146 ASP A CA 1
ATOM 1174 C C . ASP A 1 146 ? -23.946 -0.231 19.181 1.00 96.38 146 ASP A C 1
ATOM 1176 O O . ASP A 1 146 ? -24.382 0.888 18.910 1.00 96.38 146 ASP A O 1
ATOM 1180 N N . ARG A 1 147 ? -22.660 -0.419 19.499 1.00 95.75 147 ARG A N 1
ATOM 1181 C CA . ARG A 1 147 ? -21.662 0.643 19.636 1.00 95.75 147 ARG A CA 1
ATOM 1182 C C . ARG A 1 147 ? -20.376 0.279 18.905 1.00 95.75 147 ARG A C 1
ATOM 1184 O O . ARG A 1 147 ? -20.036 -0.885 18.720 1.00 95.75 147 ARG A O 1
ATOM 1191 N N . ARG A 1 148 ? -19.647 1.311 18.482 1.00 95.12 148 ARG A N 1
ATOM 1192 C CA . ARG A 1 148 ? -18.378 1.181 17.758 1.00 95.12 148 ARG A CA 1
ATOM 1193 C C . ARG A 1 148 ? -17.490 2.388 18.005 1.00 95.12 148 ARG A C 1
ATOM 1195 O O . ARG A 1 148 ? -17.980 3.517 18.027 1.00 95.12 148 ARG A O 1
ATOM 1202 N N . THR A 1 149 ? -16.190 2.154 18.121 1.00 94.75 149 THR A N 1
ATOM 1203 C CA . THR A 1 149 ? -15.187 3.218 18.245 1.00 94.75 149 THR A CA 1
ATOM 1204 C C . THR A 1 149 ? -14.299 3.233 17.009 1.00 94.75 149 THR A C 1
ATOM 1206 O O . THR A 1 149 ? -14.008 2.184 16.437 1.00 94.75 149 THR A O 1
ATOM 1209 N N . ARG A 1 150 ? -13.896 4.428 16.562 1.00 94.06 150 ARG A N 1
ATOM 1210 C CA . ARG A 1 150 ? -12.846 4.550 15.550 1.00 94.06 150 ARG A CA 1
ATOM 1211 C C . ARG A 1 150 ? -11.482 4.462 16.222 1.00 94.06 150 ARG A C 1
ATOM 1213 O O . ARG A 1 150 ? -11.221 5.194 17.173 1.00 94.06 150 ARG A O 1
ATOM 1220 N N . PHE A 1 151 ? -10.638 3.589 15.701 1.00 92.81 151 PHE A N 1
ATOM 1221 C CA . PHE A 1 151 ? -9.281 3.354 16.165 1.00 92.81 151 PHE A CA 1
ATOM 1222 C C . PHE A 1 151 ? -8.321 3.894 15.121 1.00 92.81 151 PHE A C 1
ATOM 1224 O O . PHE A 1 151 ? -8.418 3.523 13.951 1.00 92.81 151 PHE A O 1
ATOM 1231 N N . THR A 1 152 ? -7.402 4.757 15.533 1.00 92.31 152 THR A N 1
ATOM 1232 C CA . THR A 1 152 ? -6.290 5.160 14.677 1.00 92.31 152 THR A CA 1
ATOM 1233 C C . THR A 1 152 ? -5.182 4.126 14.799 1.00 92.31 152 THR A C 1
ATOM 1235 O O . THR A 1 152 ? -4.734 3.832 15.907 1.00 92.31 152 THR A O 1
ATOM 1238 N N . ILE A 1 153 ? -4.759 3.569 13.667 1.00 89.88 153 ILE A N 1
ATOM 1239 C CA . ILE A 1 153 ? -3.702 2.558 13.604 1.00 89.88 153 ILE A CA 1
ATOM 1240 C C . ILE A 1 153 ? -2.400 3.261 13.242 1.00 89.88 153 ILE A C 1
ATOM 1242 O O . ILE A 1 153 ? -2.333 3.961 12.232 1.00 89.88 153 ILE A O 1
ATOM 1246 N N . ASN A 1 154 ? -1.372 3.076 14.063 1.00 90.00 154 ASN A N 1
ATOM 1247 C CA . ASN A 1 154 ? -0.051 3.635 13.817 1.00 90.00 154 ASN A CA 1
ATOM 1248 C C . ASN A 1 154 ? 1.006 2.539 13.865 1.00 90.00 154 ASN A C 1
ATOM 1250 O O . ASN A 1 154 ? 0.923 1.632 14.691 1.00 90.00 154 ASN A O 1
ATOM 1254 N N . ILE A 1 155 ? 2.018 2.666 13.019 1.00 91.00 155 ILE A N 1
ATOM 1255 C CA . ILE A 1 155 ? 3.217 1.833 13.051 1.00 91.00 155 ILE A CA 1
ATOM 1256 C C . ILE A 1 155 ? 4.043 2.246 14.271 1.00 91.00 155 ILE A C 1
ATOM 1258 O O . ILE A 1 155 ? 4.229 3.436 14.534 1.00 91.00 155 ILE A O 1
ATOM 1262 N N . ALA A 1 156 ? 4.513 1.266 15.040 1.00 90.38 156 ALA A N 1
ATOM 1263 C CA . ALA A 1 156 ? 5.276 1.485 16.268 1.00 90.38 156 ALA A CA 1
ATOM 1264 C C . ALA A 1 156 ? 6.646 2.138 16.012 1.00 90.38 156 ALA A C 1
ATOM 1266 O O . ALA A 1 156 ? 7.149 2.881 16.858 1.00 90.38 156 ALA A O 1
ATOM 1267 N N . ASP A 1 157 ? 7.227 1.894 14.836 1.00 87.56 157 ASP A N 1
ATOM 1268 C CA . ASP A 1 157 ? 8.427 2.568 14.345 1.00 87.56 157 ASP A CA 1
ATOM 1269 C C . ASP A 1 157 ? 8.177 4.075 14.160 1.00 87.56 157 ASP A C 1
ATOM 1271 O O . ASP A 1 157 ? 7.515 4.520 13.221 1.00 87.56 157 ASP A O 1
ATOM 1275 N N . LYS A 1 158 ? 8.756 4.872 15.064 1.00 84.69 158 LYS A N 1
ATOM 1276 C CA . LYS A 1 158 ? 8.617 6.336 15.097 1.00 84.69 158 LYS A CA 1
ATOM 1277 C C . LYS A 1 158 ? 9.261 7.040 13.908 1.00 84.69 158 LYS A C 1
ATOM 1279 O O . LYS A 1 158 ? 8.920 8.190 13.645 1.00 84.69 158 LYS A O 1
ATOM 1284 N N . ASN A 1 159 ? 10.187 6.382 13.214 1.00 87.50 159 ASN A N 1
ATOM 1285 C CA . ASN A 1 159 ? 10.821 6.952 12.031 1.00 87.50 159 ASN A CA 1
ATOM 1286 C C . ASN A 1 159 ? 9.948 6.770 10.789 1.00 87.50 159 ASN A C 1
ATOM 1288 O O . ASN A 1 159 ? 10.272 7.300 9.725 1.00 87.50 159 ASN A O 1
ATOM 1292 N N . ARG A 1 160 ? 8.834 6.034 10.901 1.00 90.19 160 ARG A N 1
ATOM 1293 C CA . ARG A 1 160 ? 7.976 5.782 9.760 1.00 90.19 160 ARG A CA 1
ATOM 1294 C C . ARG A 1 160 ? 7.086 6.969 9.439 1.00 90.19 160 ARG A C 1
ATOM 1296 O O . ARG A 1 160 ? 6.355 7.476 10.287 1.00 90.19 160 ARG A O 1
ATOM 1303 N N . ALA A 1 161 ? 7.122 7.378 8.174 1.00 88.50 161 ALA A N 1
ATOM 1304 C CA . ALA A 1 161 ? 6.324 8.489 7.682 1.00 88.50 161 ALA A CA 1
ATOM 1305 C C . ALA A 1 161 ? 4.819 8.253 7.897 1.00 88.50 161 ALA A C 1
ATOM 1307 O O . ALA A 1 161 ? 4.308 7.130 7.790 1.00 88.50 161 ALA A O 1
ATOM 1308 N N . ALA A 1 162 ? 4.094 9.338 8.169 1.00 87.00 162 ALA A N 1
ATOM 1309 C CA . ALA A 1 162 ? 2.639 9.331 8.106 1.00 87.00 162 ALA A CA 1
ATOM 1310 C C . ALA A 1 162 ? 2.185 8.948 6.688 1.00 87.00 162 ALA A C 1
ATOM 1312 O O . ALA A 1 162 ? 2.820 9.322 5.702 1.00 87.00 162 ALA A O 1
ATOM 1313 N N . GLY A 1 163 ? 1.101 8.180 6.582 1.00 87.75 163 GLY A N 1
ATOM 1314 C CA . GLY A 1 163 ? 0.596 7.696 5.296 1.00 87.75 163 GLY A CA 1
ATOM 1315 C C . GLY A 1 163 ? 1.338 6.485 4.717 1.00 87.75 163 GLY A C 1
ATOM 1316 O O . GLY A 1 163 ? 0.898 5.951 3.702 1.00 87.75 163 GLY A O 1
ATOM 1317 N N . ALA A 1 164 ? 2.411 6.000 5.352 1.00 92.75 164 ALA A N 1
ATOM 1318 C CA . ALA A 1 164 ? 3.086 4.781 4.914 1.00 92.75 164 ALA A CA 1
ATOM 1319 C C . ALA A 1 164 ? 2.136 3.565 4.975 1.00 92.75 164 ALA A C 1
ATOM 1321 O O . ALA A 1 164 ? 1.393 3.398 5.943 1.00 92.75 164 ALA A O 1
ATOM 1322 N N . VAL A 1 165 ? 2.147 2.725 3.937 1.00 92.94 165 VAL A N 1
ATOM 1323 C CA . VAL A 1 165 ? 1.221 1.584 3.779 1.00 92.94 165 VAL A CA 1
ATOM 1324 C C . VAL A 1 165 ? 1.547 0.484 4.772 1.00 92.94 165 VAL A C 1
ATOM 1326 O O . VAL A 1 165 ? 2.600 -0.130 4.635 1.00 92.94 165 VAL A O 1
ATOM 1329 N N . ILE A 1 166 ? 0.687 0.234 5.756 1.00 91.25 166 ILE A N 1
ATOM 1330 C CA . ILE A 1 166 ? 0.910 -0.765 6.812 1.00 91.25 166 ILE A CA 1
ATOM 1331 C C . ILE A 1 166 ? 0.971 -2.166 6.192 1.00 91.25 166 ILE A C 1
ATOM 1333 O O . ILE A 1 166 ? 0.103 -2.526 5.398 1.00 91.25 166 ILE A O 1
ATOM 1337 N N . ILE A 1 167 ? 1.988 -2.947 6.557 1.00 91.44 167 ILE A N 1
ATOM 1338 C CA . ILE A 1 167 ? 2.187 -4.325 6.085 1.00 91.44 167 ILE A CA 1
ATOM 1339 C C . ILE A 1 167 ? 2.197 -5.309 7.256 1.00 91.44 167 ILE A C 1
ATOM 1341 O O . ILE A 1 167 ? 2.409 -4.925 8.400 1.00 91.44 167 ILE A O 1
ATOM 1345 N N . GLY A 1 168 ? 1.989 -6.600 6.983 1.00 85.81 168 GLY A N 1
ATOM 1346 C CA . GLY A 1 168 ? 1.811 -7.615 8.032 1.00 85.81 168 GLY A CA 1
ATOM 1347 C C . GLY A 1 168 ? 3.016 -7.846 8.957 1.00 85.81 168 GLY A C 1
ATOM 1348 O O . GLY A 1 168 ? 2.866 -8.505 9.980 1.00 85.81 168 GLY A O 1
ATOM 1349 N N . SER A 1 169 ? 4.199 -7.333 8.612 1.00 86.75 169 SER A N 1
ATOM 1350 C CA . SER A 1 169 ? 5.388 -7.365 9.471 1.00 86.75 169 SER A CA 1
ATOM 1351 C C . SER A 1 169 ? 5.528 -6.143 10.382 1.00 86.75 169 SER A C 1
ATOM 1353 O O . SER A 1 169 ? 6.456 -6.111 11.186 1.00 86.75 169 SER A O 1
ATOM 1355 N N . ASP A 1 170 ? 4.675 -5.126 10.232 1.00 89.38 170 ASP A N 1
ATOM 1356 C CA . ASP A 1 170 ? 4.718 -3.929 11.066 1.00 89.38 170 ASP A CA 1
ATOM 1357 C C . ASP A 1 170 ? 4.142 -4.233 12.455 1.00 89.38 170 ASP A C 1
ATOM 1359 O O . ASP A 1 170 ? 3.008 -4.698 12.592 1.00 89.38 170 ASP A O 1
ATOM 1363 N N . ASP A 1 171 ? 4.886 -3.874 13.500 1.00 89.75 171 ASP A N 1
ATOM 1364 C CA . ASP A 1 171 ? 4.293 -3.697 14.821 1.00 89.75 171 ASP A CA 1
ATOM 1365 C C . ASP A 1 171 ? 3.409 -2.449 14.800 1.00 89.75 171 ASP A C 1
ATOM 1367 O O . ASP A 1 171 ? 3.833 -1.373 14.364 1.00 89.75 171 ASP A O 1
ATOM 1371 N N . VAL A 1 172 ? 2.180 -2.570 15.302 1.00 89.62 172 VAL A N 1
ATOM 1372 C CA . VAL A 1 172 ? 1.213 -1.469 15.331 1.00 89.62 172 VAL A CA 1
ATOM 1373 C C . VAL A 1 172 ? 0.686 -1.215 16.735 1.00 89.62 172 VAL A C 1
ATOM 1375 O O . VAL A 1 172 ? 0.572 -2.121 17.558 1.00 89.62 172 VAL A O 1
ATOM 1378 N N . TYR A 1 173 ? 0.308 0.031 17.003 1.00 88.88 173 TYR A N 1
ATOM 1379 C CA . TYR A 1 173 ? -0.468 0.399 18.180 1.00 88.88 173 TYR A CA 1
ATOM 1380 C C . TYR A 1 173 ? -1.743 1.126 17.769 1.00 88.88 173 TYR A C 1
ATOM 1382 O O . TYR A 1 173 ? -1.802 1.829 16.756 1.00 88.88 173 TYR A O 1
ATOM 1390 N N . LEU A 1 174 ? -2.777 0.953 18.589 1.00 89.56 174 LEU A N 1
ATOM 1391 C CA . LEU A 1 174 ? -4.054 1.623 18.408 1.00 89.56 174 LEU A CA 1
ATOM 1392 C C . LEU A 1 174 ? -4.141 2.843 19.317 1.00 89.56 174 LEU A C 1
ATOM 1394 O O . LEU A 1 174 ? -3.715 2.807 20.475 1.00 89.56 174 LEU A O 1
ATOM 1398 N N . THR A 1 175 ? -4.748 3.908 18.805 1.00 91.06 175 THR A N 1
ATOM 1399 C CA . THR A 1 175 ? -5.130 5.064 19.612 1.00 91.06 175 THR A CA 1
ATOM 1400 C C . THR A 1 175 ? -6.602 5.414 19.430 1.00 91.06 175 THR A C 1
ATOM 1402 O O . THR A 1 175 ? -7.191 5.200 18.368 1.00 91.06 175 THR A O 1
ATOM 1405 N N . VAL A 1 176 ? -7.204 5.968 20.481 1.00 91.44 176 VAL A N 1
ATOM 1406 C CA . VAL A 1 176 ? -8.526 6.606 20.442 1.00 91.44 176 VAL A CA 1
ATOM 1407 C C . VAL A 1 176 ? -8.358 8.018 20.979 1.00 91.44 176 VAL A C 1
ATOM 1409 O O . VAL A 1 176 ? -7.876 8.196 22.093 1.00 91.44 176 VAL A O 1
ATOM 1412 N N . ASN A 1 177 ? -8.724 9.026 20.183 1.00 86.19 177 ASN A N 1
ATOM 1413 C CA . ASN A 1 177 ? -8.587 10.446 20.540 1.00 86.19 177 ASN A CA 1
ATOM 1414 C C . ASN A 1 177 ? -7.174 10.829 21.039 1.00 86.19 177 ASN A C 1
ATOM 1416 O O . ASN A 1 177 ? -7.028 11.623 21.962 1.00 86.19 177 ASN A O 1
ATOM 1420 N N . GLY A 1 178 ? -6.129 10.236 20.451 1.00 80.62 178 GLY A N 1
ATOM 1421 C CA . GLY A 1 178 ? -4.731 10.473 20.836 1.00 80.62 178 GLY A CA 1
ATOM 1422 C C . GLY A 1 178 ? -4.241 9.657 22.038 1.00 80.62 178 GLY A C 1
ATOM 1423 O O . GLY A 1 178 ? -3.040 9.619 22.290 1.00 80.62 178 GLY A O 1
ATOM 1424 N N . THR A 1 179 ? -5.122 8.948 22.746 1.00 83.56 179 THR A N 1
ATOM 1425 C CA . THR A 1 179 ? -4.740 8.044 23.836 1.00 83.56 179 THR A CA 1
ATOM 1426 C C . THR A 1 179 ? -4.355 6.678 23.282 1.00 83.56 179 THR A C 1
ATOM 1428 O O . THR A 1 179 ? -5.151 6.046 22.588 1.00 83.56 179 THR A O 1
ATOM 1431 N N . ASN A 1 180 ? -3.143 6.212 23.594 1.00 83.12 180 ASN A N 1
ATOM 1432 C CA . ASN A 1 180 ? -2.721 4.845 23.296 1.00 83.12 180 ASN A CA 1
ATOM 1433 C C . ASN A 1 180 ? -3.458 3.868 24.217 1.00 83.12 180 ASN A C 1
ATOM 1435 O O . ASN A 1 180 ? -3.436 4.014 25.435 1.00 83.12 180 ASN A O 1
ATOM 1439 N N . ILE A 1 181 ? -4.113 2.891 23.606 1.00 79.56 181 ILE A N 1
ATOM 1440 C CA . ILE A 1 181 ? -4.967 1.895 24.268 1.00 79.56 181 ILE A CA 1
ATOM 1441 C C . ILE A 1 181 ? -4.306 0.516 24.327 1.00 79.56 181 ILE A C 1
ATOM 1443 O O . ILE A 1 181 ? -4.962 -0.447 24.704 1.00 79.56 181 ILE A O 1
ATOM 1447 N N . GLY A 1 182 ? -3.012 0.433 23.982 1.00 60.81 182 GLY A N 1
ATOM 1448 C CA . GLY A 1 182 ? -2.113 -0.671 24.308 1.00 60.81 182 GLY A CA 1
ATOM 1449 C C . GLY A 1 182 ? -2.738 -2.043 24.105 1.00 60.81 182 GLY A C 1
ATOM 1450 O O . GLY A 1 182 ? -3.010 -2.738 25.077 1.00 60.81 182 GLY A O 1
ATOM 1451 N N . VAL A 1 183 ? -2.970 -2.445 22.854 1.00 54.69 183 VAL A N 1
ATOM 1452 C CA . VAL A 1 183 ? -3.413 -3.816 22.573 1.00 54.69 183 VAL A CA 1
ATOM 1453 C C . VAL A 1 183 ? -2.190 -4.724 22.686 1.00 54.69 183 VAL A C 1
ATOM 1455 O O . VAL A 1 183 ? -1.498 -4.987 21.709 1.00 54.69 183 VAL A O 1
ATOM 1458 N N . THR A 1 184 ? -1.835 -5.128 23.904 1.00 39.62 184 THR A N 1
ATOM 1459 C CA . THR A 1 184 ? -0.768 -6.108 24.111 1.00 39.62 184 THR A CA 1
ATOM 1460 C C . THR A 1 184 ? -1.286 -7.498 23.749 1.00 39.62 184 THR A C 1
ATOM 1462 O O . THR A 1 184 ? -2.384 -7.897 24.134 1.00 39.62 184 THR A O 1
ATOM 1465 N N . ASN A 1 185 ? -0.468 -8.263 23.023 1.00 34.41 185 ASN A N 1
ATOM 1466 C CA . ASN A 1 185 ? -0.726 -9.634 22.557 1.00 34.41 185 ASN A CA 1
ATOM 1467 C C . ASN A 1 185 ? -0.863 -10.686 23.690 1.00 34.41 185 ASN A C 1
ATOM 1469 O O . ASN A 1 185 ? -0.608 -11.868 23.480 1.00 34.41 185 ASN A O 1
ATOM 1473 N N . GLN A 1 186 ? -1.248 -10.295 24.909 1.00 27.50 186 GLN A N 1
ATOM 1474 C CA . GLN A 1 186 ? -1.338 -11.207 26.053 1.00 27.50 186 GLN A CA 1
ATOM 1475 C C . GLN A 1 186 ? -2.657 -11.982 26.150 1.00 27.50 186 GLN A C 1
ATOM 1477 O O . GLN A 1 186 ? -2.759 -12.867 26.994 1.00 27.50 186 GLN A O 1
ATOM 1482 N N . GLN A 1 187 ? -3.625 -11.751 25.259 1.00 29.23 187 GLN A N 1
ATOM 1483 C CA . GLN A 1 187 ? -4.766 -12.653 25.062 1.00 29.23 187 GLN A CA 1
ATOM 1484 C C . GLN A 1 187 ? -5.204 -12.645 23.592 1.00 29.23 187 GLN A C 1
ATOM 1486 O O . GLN A 1 187 ? -6.006 -11.810 23.210 1.00 29.23 187 GLN A O 1
ATOM 1491 N N . ASN A 1 188 ? -4.649 -13.547 22.771 1.00 27.89 188 ASN A N 1
ATOM 1492 C CA . ASN A 1 188 ? -5.191 -14.071 21.500 1.00 27.89 188 ASN A CA 1
ATOM 1493 C C . ASN A 1 188 ? -6.181 -13.192 20.691 1.00 27.89 188 ASN A C 1
ATOM 1495 O O . ASN A 1 188 ? -7.193 -13.693 20.201 1.00 27.89 188 ASN A O 1
ATOM 1499 N N . PHE A 1 189 ? -5.881 -11.913 20.466 1.00 32.66 189 PHE A N 1
ATOM 1500 C CA . PHE A 1 189 ? -6.526 -11.115 19.426 1.00 32.66 189 PHE A CA 1
ATOM 1501 C C . PHE A 1 189 ? -5.525 -10.952 18.295 1.00 32.66 189 PHE A C 1
ATOM 1503 O O . PHE A 1 189 ? -4.839 -9.943 18.180 1.00 32.66 189 PHE A O 1
ATOM 1510 N N . ALA A 1 190 ? -5.420 -11.989 17.468 1.00 28.55 190 ALA A N 1
ATOM 1511 C CA . ALA A 1 190 ? -4.728 -11.866 16.201 1.00 28.55 190 ALA A CA 1
ATOM 1512 C C . ALA A 1 190 ? -5.491 -10.848 15.339 1.00 28.55 190 ALA A C 1
ATOM 1514 O O . ALA A 1 190 ? -6.611 -11.101 14.888 1.00 28.55 190 ALA A O 1
ATOM 1515 N N . ILE A 1 191 ? -4.895 -9.670 15.159 1.00 37.81 191 ILE A N 1
ATOM 1516 C CA . ILE A 1 191 ? -5.309 -8.709 14.142 1.00 37.81 191 ILE A CA 1
ATOM 1517 C C . ILE A 1 191 ? -4.800 -9.282 12.819 1.00 37.81 191 ILE A C 1
ATOM 1519 O O . ILE A 1 191 ? -3.637 -9.115 12.466 1.00 37.81 191 ILE A O 1
ATOM 1523 N N . TYR A 1 192 ? -5.651 -10.039 12.132 1.00 29.81 192 TYR A N 1
ATOM 1524 C CA . TYR A 1 192 ? -5.396 -10.432 10.751 1.00 29.81 192 TYR A CA 1
ATOM 1525 C C . TYR A 1 192 ? -5.820 -9.269 9.851 1.00 29.81 192 TYR A C 1
ATOM 1527 O O . TYR A 1 192 ? -6.989 -8.873 9.878 1.00 29.81 192 TYR A O 1
ATOM 1535 N N . PHE A 1 193 ? -4.862 -8.713 9.108 1.00 44.25 193 PHE A N 1
ATOM 1536 C CA . PHE A 1 193 ? -5.157 -7.957 7.892 1.00 44.25 193 PHE A CA 1
ATOM 1537 C C . PHE A 1 193 ? -5.560 -8.929 6.775 1.00 44.25 193 PHE A C 1
ATOM 1539 O O . PHE A 1 193 ? -5.039 -10.071 6.782 1.00 44.25 193 PHE A O 1
#

Radius of gyration: 19.11 Å; Cα contacts (8 Å, |Δi|>4): 324; chains: 1; bounding box: 43×33×63 Å

pLDDT: mean 85.57, std 17.31, range [27.5, 98.12]

Solvent-accessible surface area (backbone atoms only — not comparable to full-atom values): 11496 Å² total; per-residue (Å²): 134,82,79,83,70,96,46,60,75,30,64,30,40,33,36,26,72,89,51,95,50,54,80,26,28,44,36,44,20,54,18,55,68,52,48,39,43,47,52,39,31,48,53,48,26,30,74,76,66,50,54,51,48,62,57,56,42,78,80,46,100,47,33,32,37,22,35,63,91,68,29,50,70,76,49,40,46,72,30,86,78,43,29,37,91,43,52,91,43,50,51,66,43,78,48,70,52,93,78,57,91,74,70,81,76,75,75,88,74,96,67,84,83,57,28,24,68,42,70,40,74,52,60,42,82,96,43,74,69,31,19,40,24,67,42,77,92,75,75,43,76,47,82,28,71,89,49,69,34,64,36,30,39,30,58,63,57,82,88,57,59,79,60,41,56,64,40,97,86,59,57,67,44,43,25,49,98,84,43,76,67,69,80,66,84,85,68,88,70,80,84,76,129

Nearest PDB structures (foldseek):
  6wqu-assembly1_C  TM=6.006E-01  e=1.846E+00  Mus musculus
  6dks-assembly2_C  TM=2.670E-01  e=1.674E-01  Mus musculus
  1ttu-assembly1_A  TM=2.847E-01  e=1.576E-01  Caenorhabditis elegans
  2fo1-assembly1_A  TM=2.781E-01  e=5.234E-01  Caenorhabditis elegans

Organism: NCBI:txid117018

Foldseek 3Di:
DDDPDPFDKDWAWEDEPVDRFPLIKIKIFRGLLLLLVQVLLLVVLVVVVVCLFVQWDDPDSRYIYGHVVSPRSQCQCVDPSGNVVCPVRMHIDGDHGPPCPDDDDRDDDPDDFAWAFDKDWAADPVDRLWTWDQDPVVLDIDIDNVDTAIKTKHFPPPVDDGRRGDHPPTDIFIDGPNHTSDPDPPDPPPPDD